Protein AF-A0A7C5PS49-F1 (afdb_monomer_lite)

pLDDT: mean 87.27, std 17.26, range [33.84, 98.62]

Foldseek 3Di:
DWDFWQQQFIWDFDQPDDPVDGDTDDTHFDDAQRHGGGAPNGLWAWDWDPQVPPPDIWIWIAAQQGWIWTFDFPDPDPPTHTYDIDTPGDGWDDDDPPPPDPPDPPDDPDDPPPPPDTFAGSWHWDWDPPVPPPHIKIKIKHKHQADDWPAADPVQDPVNLVVLVVQLVVLVVQLVVLPDDDPPQDPVNVVVSVVSNVVSVVSNVVSVVSNSRHPTGRDIDIDIDIGDDDDPPPD

Radius of gyration: 24.49 Å; chains: 1; bounding box: 59×52×64 Å

Structure (mmCIF, N/CA/C/O backbone):
data_AF-A0A7C5PS49-F1
#
_entry.id   AF-A0A7C5PS49-F1
#
loop_
_atom_site.group_PDB
_atom_site.id
_atom_site.type_symbol
_atom_site.label_atom_id
_atom_site.label_alt_id
_atom_site.label_comp_id
_atom_site.label_asym_id
_atom_site.label_entity_id
_atom_site.label_seq_id
_atom_site.pdbx_PDB_ins_code
_atom_site.Cartn_x
_atom_site.Cartn_y
_atom_site.Cartn_z
_atom_site.occupancy
_atom_site.B_iso_or_equiv
_atom_site.auth_seq_id
_atom_site.auth_comp_id
_atom_site.auth_asym_id
_atom_site.auth_atom_id
_atom_site.pdbx_PDB_model_num
ATOM 1 N N . MET A 1 1 ? -1.576 13.423 13.406 1.00 92.75 1 MET A N 1
ATOM 2 C CA . MET A 1 1 ? -1.584 12.737 12.095 1.00 92.75 1 MET A CA 1
ATOM 3 C C . MET A 1 1 ? -0.951 11.363 12.266 1.00 92.75 1 MET A C 1
ATOM 5 O O . MET A 1 1 ? -0.067 11.234 13.103 1.00 92.75 1 MET A O 1
ATOM 9 N N . VAL A 1 2 ? -1.403 10.349 11.531 1.00 95.69 2 VAL A N 1
ATOM 10 C CA . VAL A 1 2 ? -0.776 9.016 11.504 1.00 95.69 2 VAL A CA 1
ATOM 11 C C . VAL A 1 2 ? -0.204 8.803 10.107 1.00 95.69 2 VAL A C 1
ATOM 13 O O . VAL A 1 2 ? -0.884 9.090 9.127 1.00 95.69 2 VAL A O 1
ATOM 16 N N . VAL A 1 3 ? 1.047 8.356 10.010 1.00 96.94 3 VAL A N 1
ATOM 17 C CA . VAL A 1 3 ? 1.761 8.187 8.737 1.00 96.94 3 VAL A CA 1
ATOM 18 C C . VAL A 1 3 ? 2.364 6.793 8.633 1.00 96.94 3 VAL A C 1
ATOM 20 O O . VAL A 1 3 ? 2.920 6.274 9.600 1.00 96.94 3 VAL A O 1
ATOM 23 N N . GLY A 1 4 ? 2.250 6.191 7.453 1.00 97.44 4 GLY A N 1
ATOM 24 C CA . GLY A 1 4 ? 2.937 4.956 7.086 1.00 97.44 4 GLY A CA 1
ATOM 25 C C . GLY A 1 4 ? 4.140 5.244 6.190 1.00 97.44 4 GLY A C 1
ATOM 26 O O . GLY A 1 4 ? 4.187 6.284 5.532 1.00 97.44 4 GLY A O 1
ATOM 27 N N . ASP A 1 5 ? 5.107 4.329 6.139 1.00 96.62 5 ASP A N 1
ATOM 28 C CA . ASP A 1 5 ? 6.236 4.421 5.209 1.00 96.62 5 ASP A CA 1
ATOM 29 C C . ASP A 1 5 ? 6.431 3.161 4.347 1.00 96.62 5 ASP A C 1
ATOM 31 O O . ASP A 1 5 ? 5.851 2.095 4.575 1.00 96.62 5 ASP A O 1
ATOM 35 N N . ILE A 1 6 ? 7.306 3.279 3.343 1.00 96.06 6 ILE A N 1
ATOM 36 C CA . ILE A 1 6 ? 7.637 2.191 2.411 1.00 96.06 6 ILE A CA 1
ATOM 37 C C . ILE A 1 6 ? 8.323 0.993 3.085 1.00 96.06 6 ILE A C 1
ATOM 39 O O . ILE A 1 6 ? 8.389 -0.085 2.501 1.00 96.06 6 ILE A O 1
ATOM 43 N N . ARG A 1 7 ? 8.852 1.155 4.306 1.00 97.12 7 ARG A N 1
ATOM 44 C CA . ARG A 1 7 ? 9.483 0.081 5.093 1.00 97.12 7 ARG A CA 1
ATOM 45 C C . ARG A 1 7 ? 8.484 -0.627 6.013 1.00 97.12 7 ARG A C 1
ATOM 47 O O . ARG A 1 7 ? 8.852 -1.632 6.630 1.00 97.12 7 ARG A O 1
ATOM 54 N N . GLY A 1 8 ? 7.242 -0.141 6.047 1.00 97.50 8 GLY A N 1
ATOM 55 C CA . GLY A 1 8 ? 6.114 -0.721 6.765 1.00 97.50 8 GLY A CA 1
ATOM 56 C C . GLY A 1 8 ? 5.913 -0.125 8.151 1.00 97.50 8 GLY A C 1
ATOM 57 O O . GLY A 1 8 ? 5.052 -0.611 8.876 1.00 97.50 8 GLY A O 1
ATOM 58 N N . ASN A 1 9 ? 6.691 0.886 8.543 1.00 98.31 9 ASN A N 1
ATOM 59 C CA . ASN A 1 9 ? 6.544 1.494 9.862 1.00 98.31 9 ASN A CA 1
ATOM 60 C C . ASN A 1 9 ? 5.304 2.386 9.892 1.00 98.31 9 ASN A C 1
ATOM 62 O O . ASN A 1 9 ? 4.984 3.033 8.893 1.00 98.31 9 ASN A O 1
ATOM 66 N N . ILE A 1 10 ? 4.662 2.464 11.057 1.00 98.12 10 ILE A N 1
ATOM 67 C CA . ILE A 1 10 ? 3.574 3.409 11.315 1.00 98.12 10 ILE A CA 1
ATOM 68 C C . ILE A 1 10 ? 3.988 4.343 12.450 1.00 98.12 10 ILE A C 1
ATOM 70 O O . ILE A 1 10 ? 4.472 3.904 13.496 1.00 98.12 10 ILE A O 1
ATOM 74 N N . LYS A 1 11 ? 3.830 5.646 12.222 1.00 97.38 11 LYS A N 1
ATOM 75 C CA . LYS A 1 11 ? 4.249 6.696 13.148 1.00 97.38 11 LYS A CA 1
ATOM 76 C C . LYS A 1 11 ? 3.125 7.684 13.410 1.00 97.38 11 LYS A C 1
ATOM 78 O O . LYS A 1 11 ? 2.336 8.005 12.522 1.00 97.38 11 LYS A O 1
ATOM 83 N N . TRP A 1 12 ? 3.098 8.207 14.623 1.00 95.88 12 TRP A N 1
ATOM 84 C CA . TRP A 1 12 ? 2.311 9.362 15.000 1.00 95.88 12 TRP A CA 1
ATOM 85 C C . TRP A 1 12 ? 3.131 10.623 14.766 1.00 95.88 12 TRP A C 1
ATOM 87 O O . TRP A 1 12 ? 4.295 10.710 15.139 1.00 95.88 12 TRP A O 1
ATOM 97 N N . VAL A 1 13 ? 2.512 11.614 14.141 1.00 96.69 13 VAL A N 1
ATOM 98 C CA . VAL A 1 13 ? 3.051 12.965 14.028 1.00 96.69 13 VAL A CA 1
ATOM 99 C C . VAL A 1 13 ? 2.143 13.877 14.857 1.00 96.69 13 VAL A C 1
ATOM 101 O O . VAL A 1 13 ? 0.996 14.120 14.439 1.00 96.69 13 VAL A O 1
ATOM 104 N N . PRO A 1 14 ? 2.593 14.347 16.038 1.00 94.31 14 PRO A N 1
ATOM 105 C CA . PRO A 1 14 ? 1.792 15.211 16.894 1.00 94.31 14 PRO A CA 1
ATOM 106 C C . PRO A 1 14 ? 1.512 16.537 16.195 1.00 94.31 14 PRO A C 1
ATOM 108 O O . PRO A 1 14 ? 2.422 17.150 15.643 1.00 94.31 14 PRO A O 1
ATOM 111 N N . ASN A 1 15 ? 0.266 17.009 16.254 1.00 95.56 15 ASN A N 1
ATOM 112 C CA . ASN A 1 15 ? -0.017 18.417 15.999 1.00 95.56 15 ASN A CA 1
ATOM 113 C C . ASN A 1 15 ? 0.172 19.172 17.322 1.00 95.56 15 ASN A C 1
ATOM 115 O O . ASN A 1 15 ? -0.598 18.963 18.254 1.00 95.56 15 ASN A O 1
ATOM 119 N N . ARG A 1 16 ? 1.220 19.990 17.411 1.00 95.38 16 ARG A N 1
ATOM 120 C CA . ARG A 1 16 ? 1.537 20.872 18.546 1.00 95.38 16 ARG A CA 1
ATOM 121 C C . ARG A 1 16 ? 0.911 22.268 18.391 1.00 95.38 16 ARG A C 1
ATOM 123 O O . ARG A 1 16 ? 1.088 23.106 19.264 1.00 95.38 16 ARG A O 1
ATOM 130 N N . GLY A 1 17 ? 0.236 22.523 17.269 1.00 95.50 17 GLY A N 1
ATOM 131 C CA . GLY A 1 17 ? -0.536 23.736 17.006 1.00 95.50 17 GLY A CA 1
ATOM 132 C C . GLY A 1 17 ?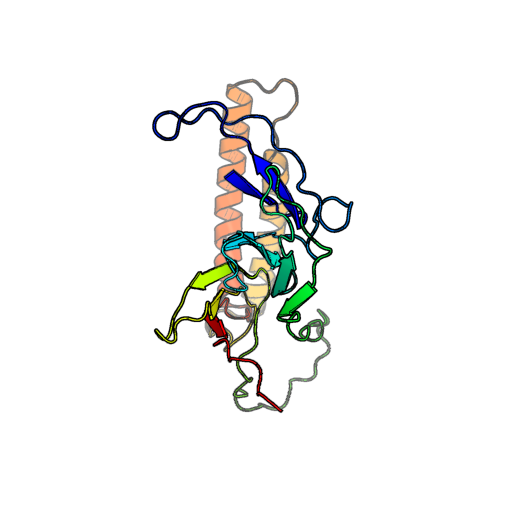 -2.031 23.518 17.241 1.00 95.50 17 GLY A C 1
ATOM 133 O O . GLY A 1 17 ? -2.436 22.645 18.008 1.00 95.50 17 GLY A O 1
ATOM 134 N N . SER A 1 18 ? -2.865 24.290 16.547 1.00 95.81 18 SER A N 1
ATOM 135 C CA . SER A 1 18 ? -4.325 24.162 16.609 1.00 95.81 18 SER A CA 1
ATOM 136 C C . SER A 1 18 ? -4.870 23.361 15.419 1.00 95.81 18 SER A C 1
ATOM 138 O O . SER A 1 18 ? -4.131 22.955 14.520 1.00 95.81 18 SER A O 1
ATOM 140 N N . LYS A 1 19 ? -6.187 23.112 15.394 1.00 94.25 19 LYS A N 1
ATOM 141 C CA . LYS A 1 19 ? -6.849 22.519 14.218 1.00 94.25 19 LYS A CA 1
ATOM 142 C C . LYS A 1 19 ? -6.790 23.439 12.989 1.00 94.25 19 LYS A C 1
ATOM 144 O O . LYS A 1 19 ? -6.701 22.927 11.882 1.00 94.25 19 LYS A O 1
ATOM 149 N N . LYS A 1 20 ? -6.853 24.763 13.188 1.00 97.12 20 LYS A N 1
ATOM 150 C CA . LYS A 1 20 ? -6.814 25.768 12.109 1.00 97.12 20 LYS A CA 1
ATOM 151 C C . LYS A 1 20 ? -5.382 26.115 11.691 1.00 97.12 20 LYS A C 1
ATOM 153 O O . LYS A 1 20 ? -5.141 26.414 10.532 1.00 97.12 20 LYS A O 1
ATOM 158 N N . GLU A 1 21 ? -4.440 26.012 12.624 1.00 97.00 21 GLU A N 1
ATOM 159 C CA . GLU A 1 21 ? -3.022 26.316 12.423 1.00 97.00 21 GLU A CA 1
ATOM 160 C C . GLU A 1 21 ? -2.163 25.141 12.907 1.00 97.00 21 GLU A C 1
ATOM 162 O O . GLU A 1 21 ? -1.638 25.154 14.031 1.00 97.00 21 GLU A O 1
ATOM 167 N N . PRO A 1 22 ? -2.055 24.070 12.106 1.00 96.69 22 PRO A N 1
ATOM 168 C CA . PRO A 1 22 ? -1.315 22.890 12.511 1.00 96.69 22 PRO A CA 1
ATOM 169 C C . PRO A 1 22 ? 0.193 23.166 12.577 1.00 96.69 22 PRO A C 1
ATOM 171 O O . PRO A 1 22 ? 0.785 23.717 11.653 1.00 96.69 22 PRO A O 1
ATOM 174 N N . ARG A 1 23 ? 0.839 22.708 13.654 1.00 97.50 23 ARG A N 1
ATOM 175 C CA . ARG A 1 23 ? 2.302 22.714 13.823 1.00 97.50 23 ARG A CA 1
ATOM 176 C C . ARG A 1 23 ? 2.769 21.293 14.097 1.00 97.50 23 ARG A C 1
ATOM 178 O O . ARG A 1 23 ? 2.683 20.808 15.223 1.00 97.50 23 ARG A O 1
ATOM 185 N N . PHE A 1 24 ? 3.197 20.585 13.060 1.00 96.94 24 PHE A N 1
ATOM 186 C CA . PHE A 1 24 ? 3.558 19.174 13.185 1.00 96.94 24 PHE A CA 1
ATOM 187 C C . PHE A 1 24 ? 4.926 18.992 13.851 1.00 96.94 24 PHE A C 1
ATOM 189 O O . PHE A 1 24 ? 5.914 19.592 13.438 1.00 96.94 24 PHE A O 1
ATOM 196 N N . GLY A 1 25 ? 4.972 18.160 14.893 1.00 96.00 25 GLY A N 1
ATOM 197 C CA . GLY A 1 25 ? 6.206 17.788 15.582 1.00 96.00 25 GLY A CA 1
ATOM 198 C C . GLY A 1 25 ? 6.956 16.640 14.899 1.00 96.00 25 GLY A C 1
ATOM 199 O O . GLY A 1 25 ? 6.652 16.243 13.774 1.00 96.00 25 GLY A O 1
ATOM 200 N N . LYS A 1 26 ? 7.945 16.078 15.602 1.00 96.62 26 LYS A N 1
ATOM 201 C CA . LYS A 1 26 ? 8.734 14.944 15.101 1.00 96.62 26 LYS A CA 1
ATOM 202 C C . LYS A 1 26 ? 7.879 13.664 15.037 1.00 96.62 26 LYS A C 1
ATOM 204 O O . LYS A 1 26 ? 7.097 13.429 15.954 1.00 96.62 26 LYS A O 1
ATOM 209 N N . PRO A 1 27 ? 8.018 12.827 13.991 1.00 96.44 27 PRO A N 1
ATOM 210 C CA . PRO A 1 27 ? 7.341 11.535 13.930 1.00 96.44 27 PRO A CA 1
ATOM 211 C C . PRO A 1 27 ? 7.849 10.555 14.995 1.00 96.44 27 PRO A C 1
ATOM 213 O O . PRO A 1 27 ? 9.046 10.273 15.058 1.00 96.44 27 PRO A O 1
ATOM 216 N N . GLU A 1 28 ? 6.930 9.965 15.748 1.00 96.06 28 GLU A N 1
ATOM 217 C CA . GLU A 1 28 ? 7.185 9.007 16.826 1.00 96.06 28 GLU A CA 1
ATOM 218 C C . GLU A 1 28 ? 6.564 7.642 16.476 1.00 96.06 28 GLU A C 1
ATOM 220 O O . GLU A 1 28 ? 5.468 7.599 15.912 1.00 96.06 28 GLU A O 1
ATOM 225 N N . PRO A 1 29 ? 7.226 6.503 16.745 1.00 96.50 29 PRO A N 1
ATOM 226 C CA . PRO A 1 29 ? 6.630 5.190 16.505 1.00 96.50 29 PRO A CA 1
ATOM 227 C C . PRO A 1 29 ? 5.371 4.971 17.350 1.00 96.50 29 PRO A C 1
ATOM 229 O O . PRO A 1 29 ? 5.353 5.312 18.528 1.00 96.50 29 PRO A O 1
ATOM 232 N N . ILE A 1 30 ? 4.344 4.347 16.771 1.00 95.69 30 ILE A N 1
ATOM 233 C CA . ILE A 1 30 ? 3.167 3.913 17.535 1.00 95.69 30 ILE A CA 1
ATOM 234 C C . ILE A 1 30 ? 3.404 2.471 18.006 1.00 95.69 30 ILE A C 1
ATOM 236 O O . ILE A 1 30 ? 3.643 1.606 17.154 1.00 95.69 30 ILE A O 1
ATOM 240 N N . PRO A 1 31 ? 3.371 2.183 19.320 1.00 96.44 31 PRO A N 1
ATOM 241 C CA . PRO A 1 31 ? 3.461 0.823 19.825 1.00 96.44 31 PRO A CA 1
ATOM 242 C C . PRO A 1 31 ? 2.111 0.096 19.749 1.00 96.44 31 PRO A C 1
ATOM 244 O O . PRO A 1 31 ? 1.057 0.692 19.947 1.00 96.44 31 PRO A O 1
ATOM 247 N N . ALA A 1 32 ? 2.166 -1.210 19.514 1.00 97.44 32 ALA A N 1
ATOM 248 C CA . ALA A 1 32 ? 1.055 -2.147 19.606 1.00 97.44 32 ALA A CA 1
ATOM 249 C C . ALA A 1 32 ? 1.545 -3.438 20.269 1.00 97.44 32 ALA A C 1
ATOM 251 O O . ALA A 1 32 ? 2.564 -3.997 19.853 1.00 97.44 32 ALA A O 1
ATOM 252 N N . GLY A 1 33 ? 0.875 -3.893 21.331 1.00 96.19 33 GLY A N 1
ATOM 253 C CA . GLY A 1 33 ? 1.358 -5.023 22.137 1.00 96.19 33 GLY A CA 1
ATOM 254 C C . GLY A 1 33 ? 2.790 -4.812 22.656 1.00 96.19 33 GLY A C 1
ATOM 255 O O . GLY A 1 33 ? 3.607 -5.731 22.629 1.00 96.19 33 GLY A O 1
ATOM 256 N N . GLY A 1 34 ? 3.124 -3.570 23.027 1.00 95.19 34 GLY A N 1
ATOM 257 C CA . GLY A 1 34 ? 4.435 -3.185 23.559 1.00 95.19 34 GLY A CA 1
ATOM 258 C C . GLY A 1 34 ? 5.558 -3.002 22.528 1.00 95.19 34 GLY A C 1
ATOM 259 O O . GLY A 1 34 ? 6.691 -2.742 22.926 1.00 95.19 34 GLY A O 1
ATOM 260 N N . LYS A 1 35 ? 5.299 -3.119 21.215 1.00 96.94 35 LYS A N 1
ATOM 261 C CA . LYS A 1 35 ? 6.336 -2.987 20.169 1.00 96.94 35 LYS A CA 1
ATOM 262 C C . LYS A 1 35 ? 5.934 -1.995 19.077 1.00 96.94 35 LYS A C 1
ATOM 264 O O . LYS A 1 35 ? 4.760 -1.965 18.720 1.00 96.94 35 LYS A O 1
ATOM 269 N N . PRO A 1 36 ? 6.874 -1.224 18.493 1.00 97.69 36 PRO A N 1
ATOM 270 C CA . PRO A 1 36 ? 6.585 -0.376 17.339 1.00 97.69 36 PRO A CA 1
ATOM 271 C C . PRO A 1 36 ? 5.915 -1.150 16.200 1.00 97.69 36 PRO A C 1
ATOM 273 O O . PRO A 1 36 ? 6.388 -2.220 15.807 1.00 97.69 36 PRO A O 1
ATOM 276 N N . ILE A 1 37 ? 4.836 -0.598 15.644 1.00 98.19 37 ILE A N 1
ATOM 277 C CA . ILE A 1 37 ? 4.109 -1.245 14.552 1.00 98.19 37 ILE A CA 1
ATOM 278 C C . ILE A 1 37 ? 4.951 -1.248 13.275 1.00 98.19 37 ILE A C 1
ATOM 280 O O . ILE A 1 37 ? 5.380 -0.200 12.778 1.00 98.19 37 ILE A O 1
ATOM 284 N N . ARG A 1 38 ? 5.100 -2.443 12.694 1.00 98.06 38 ARG A N 1
ATOM 285 C CA . ARG A 1 38 ? 5.656 -2.639 11.358 1.00 98.06 38 ARG A CA 1
ATOM 286 C C . ARG A 1 38 ? 4.869 -3.696 10.590 1.00 98.06 38 ARG A C 1
ATOM 288 O O . ARG A 1 38 ? 4.894 -4.868 10.958 1.00 98.06 38 ARG A O 1
ATOM 295 N N . VAL A 1 39 ? 4.200 -3.293 9.512 1.00 97.94 39 VAL A N 1
ATOM 296 C CA . VAL A 1 39 ? 3.438 -4.224 8.666 1.00 97.94 39 VAL A CA 1
ATOM 297 C C . VAL A 1 39 ? 4.349 -5.016 7.714 1.00 97.94 39 VAL A C 1
ATOM 299 O O . VAL A 1 39 ? 5.436 -4.543 7.349 1.00 97.94 39 VAL A O 1
ATOM 302 N N . PRO A 1 40 ? 3.935 -6.218 7.274 1.00 95.94 40 PRO A N 1
ATOM 303 C CA . PRO A 1 40 ? 4.734 -7.048 6.379 1.00 95.94 40 PRO A CA 1
ATOM 304 C C . PRO A 1 40 ? 5.007 -6.391 5.021 1.00 95.94 40 PRO A C 1
ATOM 306 O O . PRO A 1 40 ? 4.155 -5.723 4.442 1.00 95.94 40 PRO A O 1
ATOM 309 N N . ARG A 1 41 ? 6.202 -6.641 4.466 1.00 94.50 41 ARG A N 1
ATOM 310 C CA . ARG A 1 41 ? 6.603 -6.243 3.095 1.00 94.50 41 ARG A CA 1
ATOM 311 C C . ARG A 1 41 ? 6.497 -4.743 2.774 1.00 94.50 41 ARG A C 1
ATOM 313 O O . ARG A 1 41 ? 6.622 -4.384 1.608 1.00 94.50 41 ARG A O 1
ATOM 320 N N . GLY A 1 42 ? 6.387 -3.883 3.781 1.00 95.62 42 GLY A N 1
ATOM 321 C CA . GLY A 1 42 ? 6.458 -2.440 3.594 1.00 95.62 42 GLY A CA 1
ATOM 322 C C . GLY A 1 42 ? 5.129 -1.798 3.216 1.00 95.62 42 GLY A C 1
ATOM 323 O O . GLY A 1 42 ? 4.071 -2.351 3.496 1.00 95.62 42 GLY A O 1
ATOM 324 N N . ASP A 1 43 ? 5.207 -0.628 2.583 1.00 96.12 43 ASP A N 1
ATOM 325 C CA . ASP A 1 43 ? 4.069 0.117 2.022 1.00 96.12 43 ASP A CA 1
ATOM 326 C C . ASP A 1 43 ? 2.880 0.291 2.992 1.00 96.12 43 ASP A C 1
ATOM 328 O O . ASP A 1 43 ? 1.720 0.129 2.592 1.00 96.12 43 ASP A O 1
ATOM 332 N N . ALA A 1 44 ? 3.181 0.628 4.254 1.00 97.94 44 ALA A N 1
ATOM 333 C CA . ALA A 1 44 ? 2.183 0.820 5.305 1.00 97.94 44 ALA A CA 1
ATOM 334 C C . ALA A 1 44 ? 1.140 1.865 4.893 1.00 97.94 44 ALA A C 1
ATOM 336 O O . ALA A 1 44 ? 1.481 2.977 4.483 1.00 97.94 44 ALA A O 1
ATOM 337 N N . ALA A 1 45 ? -0.131 1.509 5.045 1.00 97.69 45 ALA A N 1
ATOM 338 C CA . ALA A 1 45 ? -1.268 2.351 4.704 1.00 97.69 45 ALA A CA 1
ATOM 339 C C . ALA A 1 45 ? -2.236 2.445 5.890 1.00 97.69 45 ALA A C 1
ATOM 341 O O . ALA A 1 45 ? -3.268 1.769 5.870 1.00 97.69 45 ALA A O 1
ATOM 342 N N . PRO A 1 46 ? -1.883 3.224 6.930 1.00 98.00 46 PRO A N 1
ATOM 343 C CA . PRO A 1 46 ? -2.690 3.332 8.134 1.00 98.00 46 PRO A CA 1
ATOM 344 C C . PRO A 1 46 ? -4.024 4.033 7.870 1.00 98.00 46 PRO A C 1
ATOM 346 O O . PRO A 1 46 ? -4.087 5.001 7.112 1.00 98.00 46 PRO A O 1
ATOM 349 N N . HIS A 1 47 ? -5.062 3.586 8.566 1.00 98.00 47 HIS A N 1
ATOM 350 C CA . HIS A 1 47 ? -6.372 4.217 8.626 1.00 98.00 47 HIS A CA 1
ATOM 351 C C . HIS A 1 47 ? -6.909 4.099 10.055 1.00 98.00 47 HIS A C 1
ATOM 353 O O . HIS A 1 47 ? -6.767 3.050 10.678 1.00 98.00 47 HIS A O 1
ATOM 359 N N . VAL A 1 48 ? -7.467 5.184 10.588 1.00 96.81 48 VAL A N 1
ATOM 360 C CA . VAL A 1 48 ? -7.999 5.235 11.956 1.00 96.81 48 VAL A CA 1
ATOM 361 C C . VAL A 1 48 ? -9.517 5.244 11.866 1.00 96.81 48 VAL A C 1
ATOM 363 O O . VAL A 1 48 ? -10.066 6.120 11.202 1.00 96.81 48 VAL A O 1
ATOM 366 N N . ALA A 1 49 ? -10.166 4.286 12.517 1.00 96.31 49 ALA A N 1
ATOM 367 C CA . ALA A 1 49 ? -11.617 4.132 12.536 1.00 96.31 49 ALA A CA 1
ATOM 368 C C . ALA A 1 49 ? -12.032 3.385 13.806 1.00 96.31 49 ALA A C 1
ATOM 370 O O . ALA A 1 49 ? -11.251 2.591 14.315 1.00 96.31 49 ALA A O 1
ATOM 371 N N . ASP A 1 50 ? -13.241 3.624 14.301 1.00 95.88 50 ASP A N 1
ATOM 372 C CA . ASP A 1 50 ? -13.858 2.780 15.329 1.00 95.88 50 ASP A CA 1
ATOM 373 C C . ASP A 1 50 ? -14.330 1.482 14.654 1.00 95.88 50 ASP A C 1
ATOM 375 O O . ASP A 1 50 ? -15.371 1.457 13.994 1.00 95.88 50 ASP A O 1
ATOM 379 N N . TRP A 1 51 ? -13.481 0.448 14.665 1.00 96.06 51 TRP A N 1
ATOM 380 C CA . TRP A 1 51 ? -13.731 -0.763 13.886 1.00 96.06 51 TRP A CA 1
ATOM 381 C C . TRP A 1 51 ? -14.708 -1.685 14.593 1.00 96.06 51 TRP A C 1
ATOM 383 O O . TRP A 1 51 ? -15.464 -2.385 13.925 1.00 96.06 51 TRP A O 1
ATOM 393 N N . ASP A 1 52 ? -14.713 -1.731 15.919 1.00 93.38 52 ASP A N 1
ATOM 394 C CA . ASP A 1 52 ? -15.608 -2.600 16.678 1.00 93.38 52 ASP A CA 1
ATOM 395 C C . ASP A 1 52 ? -16.889 -1.914 17.176 1.00 93.38 52 ASP A C 1
ATOM 397 O O . ASP A 1 52 ? -17.821 -2.634 17.540 1.00 93.38 52 ASP A O 1
ATOM 401 N N . GLY A 1 53 ? -16.990 -0.588 17.055 1.00 92.00 53 GLY A N 1
ATOM 402 C CA . GLY A 1 53 ? -18.170 0.195 17.417 1.00 92.00 53 GLY A CA 1
ATOM 403 C C . GLY A 1 53 ? -18.229 0.537 18.905 1.00 92.00 53 GLY A C 1
ATOM 404 O O . GLY A 1 53 ? -19.312 0.813 19.421 1.00 92.00 53 GLY A O 1
ATOM 405 N N . ASP A 1 54 ? -17.103 0.466 19.617 1.00 93.50 54 ASP A N 1
ATOM 406 C CA . ASP A 1 54 ? -17.035 0.720 21.056 1.00 93.50 54 ASP A CA 1
ATOM 407 C C . ASP A 1 54 ? -16.759 2.195 21.421 1.00 93.50 54 ASP A C 1
ATOM 409 O O . ASP A 1 54 ? -16.620 2.543 22.602 1.00 93.50 54 ASP A O 1
ATOM 413 N N . GLY A 1 55 ? -16.698 3.074 20.417 1.00 93.25 55 GLY A N 1
ATOM 414 C CA . GLY A 1 55 ? -16.413 4.498 20.558 1.00 93.25 55 GLY A CA 1
ATOM 415 C C . GLY A 1 55 ? -14.924 4.826 20.683 1.00 93.25 55 GLY A C 1
ATOM 416 O O . GLY A 1 55 ? -14.569 6.005 20.805 1.00 93.25 55 GLY A O 1
ATOM 417 N N . ARG A 1 56 ? -14.027 3.831 20.662 1.00 95.00 56 ARG A N 1
ATOM 418 C CA . ARG A 1 56 ? -12.575 4.028 20.705 1.00 95.00 56 ARG A CA 1
ATOM 419 C C . ARG A 1 56 ? -11.993 3.856 19.300 1.00 95.00 56 ARG A C 1
ATOM 421 O O . ARG A 1 56 ? -12.121 2.805 18.693 1.00 95.00 56 ARG A O 1
ATOM 428 N N . PRO A 1 57 ? -11.275 4.862 18.768 1.00 94.81 57 PRO A N 1
ATOM 429 C CA . PRO A 1 57 ? -10.643 4.712 17.465 1.00 94.81 57 PRO A CA 1
ATOM 430 C C . PRO A 1 57 ? -9.555 3.632 17.488 1.00 94.81 57 PRO A C 1
ATOM 432 O O . PRO A 1 57 ? -8.574 3.751 18.230 1.00 94.81 57 PRO A O 1
ATOM 435 N N . ASP A 1 58 ? -9.702 2.636 16.623 1.00 97.38 58 ASP A N 1
ATOM 436 C CA . ASP A 1 58 ? -8.708 1.617 16.316 1.00 97.38 58 ASP A CA 1
ATOM 437 C C . ASP A 1 58 ? -7.756 2.083 15.213 1.00 97.38 58 ASP A C 1
ATOM 439 O O . ASP A 1 58 ? -7.991 3.064 14.497 1.00 97.38 58 ASP A O 1
ATOM 443 N N . LEU A 1 59 ? -6.666 1.337 15.033 1.00 97.94 59 LEU A N 1
ATOM 444 C CA . LEU A 1 59 ? -5.765 1.511 13.904 1.00 97.94 59 LEU A CA 1
ATOM 445 C C . LEU A 1 59 ? -5.836 0.286 12.994 1.00 97.94 59 LEU A C 1
ATOM 447 O O . LEU A 1 59 ? -5.548 -0.833 13.404 1.00 97.94 59 LEU A O 1
ATOM 451 N N . LEU A 1 60 ? -6.140 0.506 11.723 1.00 98.56 60 LEU A N 1
ATOM 452 C CA . LEU A 1 60 ? -6.023 -0.490 10.668 1.00 98.56 60 LEU A CA 1
ATOM 453 C C . LEU A 1 60 ? -4.857 -0.124 9.757 1.00 98.56 60 LEU A C 1
ATOM 455 O O . LEU A 1 60 ? -4.481 1.043 9.646 1.00 98.56 60 LEU A O 1
ATOM 459 N N . SER A 1 61 ? -4.274 -1.104 9.072 1.00 98.62 61 SER A N 1
ATOM 460 C CA . SER A 1 61 ? -3.262 -0.821 8.057 1.00 98.62 61 SER A CA 1
ATOM 461 C C . SER A 1 61 ? -3.245 -1.854 6.943 1.00 98.62 61 SER A C 1
ATOM 463 O O . SER A 1 61 ? -3.165 -3.060 7.188 1.00 98.62 61 SER A O 1
ATOM 465 N N . GLY A 1 62 ? -3.274 -1.366 5.704 1.00 98.19 62 GLY A N 1
ATOM 466 C CA . GLY A 1 62 ? -2.893 -2.161 4.543 1.00 98.19 62 GLY A CA 1
ATOM 467 C C . GLY A 1 62 ? -1.374 -2.352 4.473 1.00 98.19 62 GLY A C 1
ATOM 468 O O . GLY A 1 62 ? -0.602 -1.499 4.920 1.00 98.19 62 GLY A O 1
ATOM 469 N N . ALA A 1 63 ? -0.947 -3.473 3.896 1.00 97.56 63 ALA A N 1
ATOM 470 C CA . ALA A 1 63 ? 0.456 -3.863 3.825 1.00 97.56 63 ALA A CA 1
ATOM 471 C C . ALA A 1 63 ? 0.948 -4.101 2.389 1.00 97.56 63 ALA A C 1
ATOM 473 O O . ALA A 1 63 ? 0.186 -4.372 1.452 1.00 97.56 63 ALA A O 1
ATOM 474 N N . GLY A 1 64 ? 2.269 -4.051 2.220 1.00 94.94 64 GLY A N 1
ATOM 475 C CA . GLY A 1 64 ? 2.956 -4.258 0.949 1.00 94.94 64 GLY A CA 1
ATOM 476 C C . GLY A 1 64 ? 2.777 -5.656 0.369 1.00 94.94 64 GLY A C 1
ATOM 477 O O . GLY A 1 64 ? 2.880 -5.818 -0.841 1.00 94.94 64 GLY A O 1
ATOM 478 N N . ASP A 1 65 ? 2.455 -6.664 1.181 1.00 93.19 65 ASP A N 1
ATOM 479 C CA . ASP A 1 65 ? 2.142 -8.018 0.708 1.00 93.19 65 ASP A CA 1
ATOM 480 C C . ASP A 1 65 ? 0.684 -8.212 0.281 1.00 93.19 65 ASP A C 1
ATOM 482 O O . ASP A 1 65 ? 0.363 -9.271 -0.250 1.00 93.19 65 ASP A O 1
ATOM 486 N N . GLY A 1 66 ? -0.173 -7.205 0.468 1.00 93.94 66 GLY A N 1
ATOM 487 C CA . GLY A 1 66 ? -1.601 -7.266 0.165 1.00 93.94 66 GLY A CA 1
ATOM 488 C C . GLY A 1 66 ? -2.499 -7.587 1.366 1.00 93.94 66 GLY A C 1
ATOM 489 O O . GLY A 1 66 ? -3.722 -7.596 1.216 1.00 93.94 66 GLY A O 1
ATOM 490 N N . SER A 1 67 ? -1.925 -7.851 2.544 1.00 96.88 67 SER A N 1
ATOM 491 C CA . SER A 1 67 ? -2.690 -8.082 3.772 1.00 96.88 67 SER A CA 1
ATOM 492 C C . SER A 1 67 ? -3.266 -6.794 4.372 1.00 96.88 67 SER A C 1
ATOM 494 O O . SER A 1 67 ? -2.840 -5.685 4.034 1.00 96.88 67 SER A O 1
ATOM 496 N N . VAL A 1 68 ? -4.245 -6.957 5.264 1.00 98.31 68 VAL A N 1
ATOM 497 C CA . VAL A 1 68 ? -4.802 -5.893 6.112 1.00 98.31 68 VAL A CA 1
ATOM 498 C C . VAL A 1 68 ? -4.728 -6.337 7.566 1.00 98.31 68 VAL A C 1
ATOM 500 O O . VAL A 1 68 ? -5.119 -7.459 7.893 1.00 98.31 68 VAL A O 1
ATOM 503 N N . TRP A 1 69 ? -4.229 -5.453 8.423 1.00 98.56 69 TRP A N 1
ATOM 504 C CA . TRP A 1 69 ? -4.029 -5.678 9.852 1.00 98.56 69 TRP A CA 1
ATOM 505 C C . TRP A 1 69 ? -4.892 -4.726 10.673 1.00 98.56 69 TRP A C 1
ATOM 507 O O . TRP A 1 69 ? -5.044 -3.566 10.293 1.00 98.56 69 TRP A O 1
ATOM 517 N N . LEU A 1 70 ? -5.410 -5.216 11.797 1.00 98.38 70 LEU A N 1
ATOM 518 C CA . LEU A 1 70 ? -6.153 -4.461 12.804 1.00 98.38 70 LEU A CA 1
ATOM 519 C C . LEU A 1 70 ? -5.345 -4.420 14.104 1.00 98.38 70 LEU A C 1
ATOM 521 O O . LEU A 1 70 ? -4.866 -5.454 14.564 1.00 98.38 70 LEU A O 1
ATOM 525 N N . PHE A 1 71 ? -5.234 -3.244 14.706 1.00 98.25 71 PHE A N 1
ATOM 526 C CA . PHE A 1 71 ? -4.643 -2.996 16.016 1.00 98.25 71 PHE A CA 1
ATOM 527 C C . PHE A 1 71 ? -5.722 -2.332 16.876 1.00 98.25 71 PHE A C 1
ATOM 529 O O . PHE A 1 71 ? -5.983 -1.137 16.713 1.00 98.25 71 PHE A O 1
ATOM 536 N N . ARG A 1 72 ? -6.383 -3.119 17.733 1.00 97.81 72 ARG A N 1
ATOM 537 C CA . ARG A 1 72 ? -7.512 -2.638 18.541 1.00 97.81 72 ARG A CA 1
ATOM 538 C C . ARG A 1 72 ? -7.049 -1.724 19.661 1.00 97.81 72 ARG A C 1
ATOM 540 O O . ARG A 1 72 ? -6.035 -2.014 20.297 1.00 97.81 72 ARG A O 1
ATOM 547 N N . ASN A 1 73 ? -7.789 -0.652 19.911 1.00 97.38 73 ASN A N 1
ATOM 548 C CA . ASN A 1 73 ? -7.575 0.227 21.046 1.00 97.38 73 ASN A CA 1
ATOM 549 C C . ASN A 1 73 ? -8.409 -0.228 22.248 1.00 97.38 73 ASN A C 1
ATOM 551 O O . ASN A 1 73 ? -9.631 -0.113 22.268 1.00 97.38 73 ASN A O 1
ATOM 555 N N . THR A 1 74 ? -7.739 -0.673 23.305 1.00 95.31 74 THR A N 1
ATOM 556 C CA . THR A 1 74 ? -8.396 -1.166 24.525 1.00 95.31 74 THR A CA 1
ATOM 557 C C . THR A 1 74 ? -8.489 -0.130 25.637 1.00 95.31 74 THR A C 1
ATOM 559 O O . THR A 1 74 ? -8.979 -0.427 26.723 1.00 95.31 74 THR A O 1
ATOM 562 N N . SER A 1 75 ? -8.039 1.102 25.389 1.00 91.62 75 SER A N 1
ATOM 563 C CA . SER A 1 75 ? -8.062 2.178 26.376 1.00 91.62 75 SER A CA 1
ATOM 564 C C . SER A 1 75 ? -8.862 3.377 25.880 1.00 91.62 75 SER A C 1
ATOM 566 O O . SER A 1 75 ? -8.695 3.851 24.756 1.00 91.62 75 SER A O 1
ATOM 568 N N . SER A 1 76 ? -9.696 3.927 26.759 1.00 87.50 76 SER A N 1
ATOM 569 C CA . SER A 1 76 ? -10.355 5.223 26.558 1.00 87.50 76 SER A CA 1
ATOM 570 C C . SER A 1 76 ? -9.436 6.416 26.865 1.00 87.50 76 SER A C 1
ATOM 572 O O . SER A 1 76 ? -9.805 7.567 26.624 1.00 87.50 76 SER A O 1
ATOM 574 N N . ARG A 1 77 ? -8.230 6.170 27.400 1.00 86.81 77 ARG A N 1
ATOM 575 C CA . ARG A 1 77 ? -7.261 7.211 27.774 1.00 86.81 77 ARG A CA 1
ATOM 576 C C . ARG A 1 77 ? -6.398 7.635 26.583 1.00 86.81 77 ARG A C 1
ATOM 578 O O . ARG A 1 77 ? -6.269 6.925 25.589 1.00 86.81 77 ARG A O 1
ATOM 585 N N . LYS A 1 78 ? -5.776 8.811 26.709 1.00 82.62 78 LYS A N 1
ATOM 586 C CA . LYS A 1 78 ? -4.758 9.313 25.776 1.00 82.62 78 LYS A CA 1
ATOM 587 C C . LYS A 1 78 ? -3.368 9.202 26.423 1.00 82.62 78 LYS A C 1
ATOM 589 O O . LYS A 1 78 ? -3.229 9.652 27.559 1.00 82.62 78 LYS A O 1
ATOM 594 N N . PRO A 1 79 ? -2.348 8.680 25.717 1.00 83.00 79 PRO A N 1
ATOM 595 C CA . PRO A 1 79 ? -2.420 8.086 24.377 1.00 83.00 79 PRO A CA 1
ATOM 596 C C . PRO A 1 79 ? -3.188 6.743 24.363 1.00 83.00 79 PRO A C 1
ATOM 598 O O . PRO A 1 79 ? -3.295 6.107 25.412 1.00 83.00 79 PRO A O 1
ATOM 601 N N . PRO A 1 80 ? -3.730 6.322 23.201 1.00 89.50 80 PRO A N 1
ATOM 602 C CA . PRO A 1 80 ? -4.439 5.048 23.067 1.00 89.50 80 PRO A CA 1
ATOM 603 C C . PRO A 1 80 ? -3.514 3.861 23.362 1.00 89.50 80 PRO A C 1
ATOM 605 O O . PRO A 1 80 ? -2.311 3.923 23.093 1.00 89.50 80 PRO A O 1
ATOM 608 N N . LEU A 1 81 ? -4.087 2.769 23.871 1.00 95.31 81 LEU A N 1
ATOM 609 C CA . LEU A 1 81 ? -3.369 1.520 24.118 1.00 95.31 81 LEU A CA 1
ATOM 610 C C . LEU A 1 81 ? -3.757 0.516 23.039 1.00 95.31 81 LEU A C 1
ATOM 612 O O . LEU A 1 81 ? -4.859 -0.022 23.063 1.00 95.31 81 LEU A O 1
ATOM 616 N N . LEU A 1 82 ? -2.848 0.273 22.094 1.00 97.56 82 LEU A N 1
ATOM 617 C CA . LEU A 1 82 ? -3.100 -0.664 21.005 1.00 97.56 82 LEU A CA 1
ATOM 618 C C . LEU A 1 82 ? -2.636 -2.080 21.356 1.00 97.56 82 LEU A C 1
ATOM 620 O O . LEU A 1 82 ? -1.494 -2.300 21.775 1.00 97.56 82 LEU A O 1
ATOM 624 N N . GLU A 1 83 ? -3.501 -3.057 21.116 1.00 97.69 83 GLU A N 1
ATOM 625 C CA . GLU A 1 83 ? -3.170 -4.476 21.193 1.00 97.69 83 GLU A CA 1
ATOM 626 C C . GLU A 1 83 ? -2.269 -4.924 20.041 1.00 97.69 83 GLU A C 1
ATOM 628 O O . GLU A 1 83 ? -2.122 -4.250 19.019 1.00 97.69 83 GLU A O 1
ATOM 633 N N . LYS A 1 84 ? -1.667 -6.110 20.193 1.00 97.81 84 LYS A N 1
ATOM 634 C CA . LYS A 1 84 ? -0.910 -6.754 19.116 1.00 97.81 84 LYS A CA 1
ATOM 635 C C . LYS A 1 84 ? -1.797 -6.909 17.876 1.00 97.81 84 LYS A C 1
ATOM 637 O O . LYS A 1 84 ? -2.936 -7.350 17.968 1.00 97.81 84 LYS A O 1
ATOM 6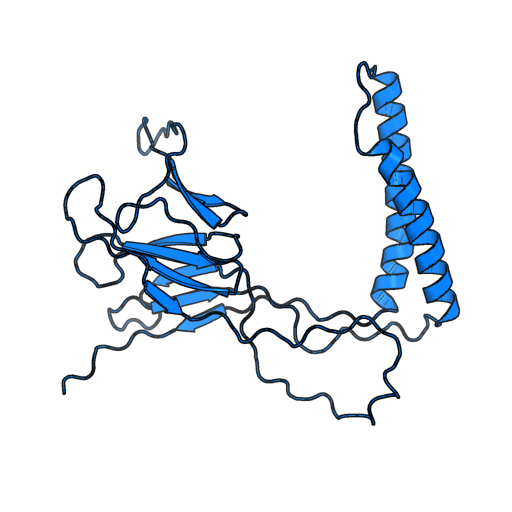42 N N . GLY A 1 85 ? -1.227 -6.606 16.711 1.00 97.50 85 GLY A N 1
ATOM 643 C CA . GLY A 1 85 ? -1.950 -6.666 15.446 1.00 97.50 85 GLY A CA 1
ATOM 644 C C . GLY A 1 85 ? -2.525 -8.048 15.134 1.00 97.50 85 GLY A C 1
ATOM 645 O O . GLY A 1 85 ? -1.815 -9.055 15.215 1.00 97.50 85 GLY A O 1
ATOM 646 N N . VAL A 1 86 ? -3.784 -8.064 14.704 1.00 97.62 86 VAL A N 1
ATOM 647 C CA . VAL A 1 86 ? -4.504 -9.233 14.196 1.00 97.62 86 VAL A CA 1
ATOM 648 C C . VAL A 1 86 ? -4.647 -9.115 12.681 1.00 97.62 86 VAL A C 1
ATOM 650 O O . VAL A 1 86 ? -4.886 -8.035 12.137 1.00 97.62 86 VAL A O 1
ATOM 653 N N . LEU A 1 87 ? -4.480 -10.237 11.982 1.00 97.62 87 LEU A N 1
ATOM 654 C CA . LEU A 1 87 ? -4.656 -10.308 10.538 1.00 97.62 87 LEU A CA 1
ATOM 655 C C . LEU A 1 87 ? -6.151 -10.282 10.205 1.00 97.62 87 LEU A C 1
ATOM 657 O O . LEU A 1 87 ? -6.851 -11.265 10.430 1.00 97.62 87 LEU A O 1
ATOM 661 N N . LEU A 1 88 ? -6.624 -9.165 9.656 1.00 96.06 88 LEU A N 1
ATOM 662 C CA . LEU A 1 88 ? -8.024 -8.995 9.272 1.00 96.06 88 LEU A CA 1
ATOM 663 C C . LEU A 1 88 ? -8.290 -9.569 7.878 1.00 96.06 88 LEU A C 1
ATOM 665 O O . LEU A 1 88 ? -9.281 -10.255 7.651 1.00 96.06 88 LEU A O 1
ATOM 669 N N . VAL A 1 89 ? -7.370 -9.317 6.943 1.00 96.19 89 VAL A N 1
ATOM 670 C CA . VAL A 1 89 ? -7.424 -9.880 5.593 1.00 96.19 89 VAL A CA 1
ATOM 671 C C . VAL A 1 89 ? -6.063 -10.488 5.250 1.00 96.19 89 VAL A C 1
ATOM 673 O O . VAL A 1 89 ? -5.063 -9.763 5.238 1.00 96.19 89 VAL A O 1
ATOM 676 N N . PRO A 1 90 ? -5.983 -11.792 4.918 1.00 94.94 90 PRO A N 1
ATOM 677 C CA . PRO A 1 90 ? -4.717 -12.430 4.576 1.00 94.94 90 PRO A CA 1
ATOM 678 C C . PRO A 1 90 ? -4.141 -11.888 3.259 1.00 94.94 90 PRO A C 1
ATOM 680 O O . PRO A 1 90 ? -4.896 -11.383 2.417 1.00 94.94 90 PRO A O 1
ATOM 683 N N . PRO A 1 91 ? -2.821 -12.003 3.030 1.00 92.00 91 PRO A N 1
ATOM 684 C CA . PRO A 1 91 ? -2.239 -11.648 1.741 1.00 92.00 91 PRO A CA 1
ATOM 685 C C . PRO A 1 91 ? -2.765 -12.583 0.634 1.00 92.00 91 PRO A C 1
ATOM 687 O O . PRO A 1 91 ? -3.084 -13.746 0.906 1.00 92.00 91 PRO A O 1
ATOM 690 N N . PRO A 1 92 ? -2.865 -12.126 -0.628 1.00 85.50 92 PRO A N 1
ATOM 691 C CA . PRO A 1 92 ? -3.193 -13.009 -1.740 1.00 85.50 92 PRO A CA 1
ATOM 692 C C . PRO A 1 92 ? -2.159 -14.133 -1.908 1.00 85.50 92 PRO A C 1
ATOM 694 O O . PRO A 1 92 ? -0.973 -13.949 -1.609 1.00 85.50 92 PRO A O 1
ATOM 697 N N . PRO A 1 93 ? -2.556 -15.275 -2.497 1.00 77.69 93 PRO A N 1
ATOM 698 C CA . PRO A 1 93 ? -1.609 -16.297 -2.914 1.00 77.69 93 PRO A CA 1
ATOM 699 C C . PRO A 1 93 ? -0.583 -15.698 -3.878 1.00 77.69 93 PRO A C 1
ATOM 701 O O . PRO A 1 93 ? -0.951 -15.093 -4.892 1.00 77.69 93 PRO A O 1
ATOM 704 N N . ARG A 1 94 ? 0.711 -15.887 -3.598 1.00 65.62 94 ARG A N 1
ATOM 705 C CA . ARG A 1 94 ? 1.765 -15.388 -4.487 1.00 65.62 94 ARG A CA 1
ATOM 706 C C . ARG A 1 94 ? 1.622 -16.037 -5.867 1.00 65.62 94 ARG A C 1
ATOM 708 O O . ARG A 1 94 ? 1.504 -17.264 -5.949 1.00 65.62 94 ARG A O 1
ATOM 715 N N . PRO A 1 95 ? 1.667 -15.267 -6.967 1.00 54.41 95 PRO A N 1
ATOM 716 C CA . PRO A 1 95 ? 1.836 -15.875 -8.275 1.00 54.41 95 PRO A CA 1
ATOM 717 C C . PRO A 1 95 ? 3.159 -16.647 -8.277 1.00 54.41 95 PRO A C 1
ATOM 719 O O . PRO A 1 95 ? 4.159 -16.183 -7.722 1.00 54.41 95 PRO A O 1
ATOM 722 N N . ARG A 1 96 ? 3.169 -17.842 -8.881 1.00 46.75 96 ARG A N 1
ATOM 723 C CA . ARG A 1 96 ? 4.412 -18.606 -9.060 1.00 46.75 96 ARG A CA 1
ATOM 724 C C . ARG A 1 96 ? 5.426 -17.688 -9.754 1.00 46.75 96 ARG A C 1
ATOM 726 O O . ARG A 1 96 ? 5.028 -17.014 -10.710 1.00 46.75 96 ARG A O 1
ATOM 733 N N . PRO A 1 97 ? 6.693 -17.632 -9.307 1.00 39.91 97 PRO A N 1
ATOM 734 C CA . PRO A 1 97 ? 7.687 -16.789 -9.950 1.00 39.91 97 PRO A CA 1
ATOM 735 C C . PRO A 1 97 ? 7.709 -17.093 -11.448 1.00 39.91 97 PRO A C 1
ATOM 737 O O . PRO A 1 97 ? 7.821 -18.250 -11.864 1.00 39.91 97 PRO A O 1
ATOM 740 N N . ILE A 1 98 ? 7.559 -16.049 -12.264 1.00 41.91 98 ILE A N 1
ATOM 741 C CA . ILE A 1 98 ? 7.811 -16.145 -13.698 1.00 41.91 98 ILE A CA 1
ATOM 742 C C . ILE A 1 98 ? 9.316 -16.385 -13.808 1.00 41.91 98 ILE A C 1
ATOM 744 O O . ILE A 1 98 ? 10.095 -15.443 -13.691 1.00 41.91 98 ILE A O 1
ATOM 748 N N . ARG A 1 99 ? 9.741 -17.648 -13.945 1.00 35.41 99 ARG A N 1
ATOM 749 C CA . ARG A 1 99 ? 11.138 -17.963 -14.253 1.00 35.41 99 ARG A CA 1
ATOM 750 C C . ARG A 1 99 ? 11.492 -17.228 -15.545 1.00 35.41 99 ARG A C 1
ATOM 752 O O . ARG A 1 99 ? 10.869 -17.457 -16.581 1.00 35.41 99 ARG A O 1
ATOM 759 N N . ALA A 1 100 ? 12.450 -16.313 -15.455 1.00 35.72 100 ALA A N 1
ATOM 760 C CA . ALA A 1 100 ? 13.077 -15.673 -16.599 1.00 35.72 100 ALA A CA 1
ATOM 761 C C . ALA A 1 100 ? 14.063 -16.664 -17.233 1.00 35.72 100 ALA A C 1
ATOM 763 O O . ALA A 1 100 ? 15.267 -16.472 -17.161 1.00 35.72 100 ALA A O 1
ATOM 764 N N . SER A 1 101 ? 13.571 -17.763 -17.796 1.00 35.75 101 SER A N 1
ATOM 765 C CA . SER A 1 101 ? 14.394 -18.636 -18.629 1.00 35.75 101 SER A CA 1
ATOM 766 C C . SER A 1 101 ? 13.605 -19.011 -19.873 1.00 35.75 101 SER A C 1
ATOM 768 O O . SER A 1 101 ? 12.426 -19.367 -19.807 1.00 35.75 101 SER A O 1
ATOM 770 N N . GLY A 1 102 ? 14.256 -18.826 -21.020 1.00 37.19 102 GLY A N 1
ATOM 771 C CA . GLY A 1 102 ? 13.727 -18.974 -22.374 1.00 37.19 102 GLY A CA 1
ATOM 772 C C . GLY A 1 102 ? 13.320 -20.393 -22.768 1.00 37.19 102 GLY A C 1
ATOM 773 O O . GLY A 1 102 ? 13.013 -20.612 -23.931 1.00 37.19 102 GLY A O 1
ATOM 774 N N . ASP A 1 103 ? 13.234 -21.332 -21.827 1.00 33.84 103 ASP A N 1
ATOM 775 C CA . ASP A 1 103 ? 13.050 -22.758 -22.113 1.00 33.84 103 ASP A CA 1
ATOM 776 C C . ASP A 1 103 ? 11.614 -23.213 -21.856 1.00 33.84 103 ASP A C 1
ATOM 778 O O . ASP A 1 103 ? 11.347 -24.262 -21.267 1.00 33.84 103 ASP A O 1
ATOM 782 N N . ARG A 1 104 ? 10.639 -22.415 -22.296 1.00 41.88 104 ARG A N 1
ATOM 783 C CA . ARG A 1 104 ? 9.297 -22.955 -22.516 1.00 41.88 104 ARG A CA 1
ATOM 784 C C . ARG A 1 104 ? 9.139 -23.266 -23.992 1.00 41.88 104 ARG A C 1
ATOM 786 O O . ARG A 1 104 ? 8.948 -22.354 -24.793 1.00 41.88 104 ARG A O 1
ATOM 793 N N . LYS A 1 105 ? 9.093 -24.569 -24.309 1.00 34.16 105 LYS A N 1
ATOM 794 C CA . LYS A 1 105 ? 8.344 -25.069 -25.473 1.00 34.16 105 LYS A CA 1
ATOM 795 C C . LYS A 1 105 ? 7.024 -24.287 -25.540 1.00 34.16 105 LYS A C 1
ATOM 797 O O . LYS A 1 105 ? 6.397 -24.118 -24.483 1.00 34.16 105 LYS A O 1
ATOM 802 N N . PRO A 1 106 ? 6.625 -23.763 -26.713 1.00 37.34 106 PRO A N 1
ATOM 803 C CA . PRO A 1 106 ? 5.449 -22.916 -26.827 1.00 37.34 106 PRO A CA 1
ATOM 804 C C . PRO A 1 106 ? 4.279 -23.646 -26.180 1.00 37.34 106 PRO A C 1
ATOM 806 O O . PRO A 1 106 ? 3.939 -24.769 -26.556 1.00 37.34 106 PRO A O 1
ATOM 809 N N . ALA A 1 107 ? 3.714 -23.039 -25.136 1.00 42.59 107 ALA A N 1
ATOM 810 C CA . ALA A 1 107 ? 2.515 -23.573 -24.526 1.00 42.59 107 ALA A CA 1
ATOM 811 C C . ALA A 1 107 ? 1.483 -23.692 -25.651 1.00 42.59 107 ALA A C 1
ATOM 813 O O . ALA A 1 107 ? 1.165 -22.680 -26.283 1.00 42.59 107 ALA A O 1
ATOM 814 N N . LYS A 1 108 ? 1.006 -24.921 -25.916 1.00 40.31 108 LYS A N 1
ATOM 815 C CA . LYS A 1 108 ? -0.151 -25.189 -26.786 1.00 40.31 108 LYS A CA 1
ATOM 816 C C . LYS A 1 108 ? -1.163 -24.077 -26.545 1.00 40.31 108 LYS A C 1
ATOM 818 O O . LYS A 1 108 ? -1.441 -23.829 -25.372 1.00 40.31 108 LYS A O 1
ATOM 823 N N . LYS A 1 109 ? -1.626 -23.400 -27.609 1.00 39.59 109 LYS A N 1
ATOM 824 C CA . LYS A 1 109 ? -2.550 -22.249 -27.587 1.00 39.59 109 LYS A CA 1
ATOM 825 C C . LYS A 1 109 ? -3.652 -22.471 -26.542 1.00 39.59 109 LYS A C 1
ATOM 827 O O . LYS A 1 109 ? -4.709 -23.016 -26.845 1.00 39.59 109 LYS A O 1
ATOM 832 N N . LYS A 1 110 ? -3.404 -22.096 -25.286 1.00 39.75 110 LYS A N 1
ATOM 833 C CA . LYS A 1 110 ? -4.425 -22.135 -24.249 1.00 39.75 110 LYS A CA 1
ATOM 834 C C . LYS A 1 110 ? -5.283 -20.920 -24.540 1.00 39.75 110 LYS A C 1
ATOM 836 O O . LYS A 1 110 ? -4.754 -19.807 -24.585 1.00 39.75 110 LYS A O 1
ATOM 841 N N . LYS A 1 111 ? -6.580 -21.155 -24.783 1.00 36.53 111 LYS A N 1
ATOM 842 C CA . LYS A 1 111 ? -7.616 -20.111 -24.780 1.00 36.53 111 LYS A CA 1
ATOM 843 C C . LYS A 1 111 ? -7.293 -19.130 -23.648 1.00 36.53 111 LYS A C 1
ATOM 845 O O . LYS A 1 111 ? -6.862 -19.618 -22.598 1.00 36.53 111 LYS A O 1
ATOM 850 N N . PRO A 1 112 ? -7.452 -17.804 -23.837 1.00 40.97 112 PRO A N 1
ATOM 851 C CA . PRO A 1 112 ? -7.198 -16.841 -22.774 1.00 40.97 112 PRO A CA 1
ATOM 852 C C . PRO A 1 112 ? -7.953 -17.326 -21.546 1.00 40.97 112 PRO A C 1
ATOM 854 O O . PRO A 1 112 ? -9.183 -17.383 -21.543 1.00 40.97 112 PRO A O 1
ATOM 857 N N . SER A 1 113 ? -7.212 -17.822 -20.554 1.00 44.19 113 SER A N 1
ATOM 858 C CA . SER A 1 113 ? -7.835 -18.342 -19.355 1.00 44.19 113 SER A CA 1
ATOM 859 C C . SER A 1 113 ? -8.605 -17.173 -18.775 1.00 44.19 113 SER A C 1
ATOM 861 O O . SER A 1 113 ? -8.034 -16.091 -18.609 1.00 44.19 113 SER A O 1
ATOM 863 N N . LYS A 1 114 ? -9.891 -17.382 -18.484 1.00 49.44 114 LYS A N 1
ATOM 864 C CA . LYS A 1 114 ? -10.617 -16.584 -17.500 1.00 49.44 114 LYS A CA 1
ATOM 865 C C . LYS A 1 114 ? -9.866 -16.762 -16.176 1.00 49.44 114 LYS A C 1
ATOM 867 O O . LYS A 1 114 ? -10.255 -17.577 -15.349 1.00 49.44 114 LYS A O 1
ATOM 872 N N . GLU A 1 115 ? -8.696 -16.137 -16.034 1.00 52.50 115 GLU A N 1
ATOM 873 C CA . GLU A 1 115 ? -7.952 -16.185 -14.788 1.00 52.50 115 GLU A CA 1
ATOM 874 C C . GLU A 1 115 ? -8.875 -15.561 -13.745 1.00 52.50 115 GLU A C 1
ATOM 876 O O . GLU A 1 115 ? -9.354 -14.443 -13.969 1.00 52.50 115 GLU A O 1
ATOM 881 N N . PRO A 1 116 ? -9.176 -16.276 -12.649 1.00 57.16 116 PRO A N 1
ATOM 882 C CA . PRO A 1 116 ? -10.024 -15.725 -11.610 1.00 57.16 116 PRO A CA 1
ATOM 883 C C . PRO A 1 116 ? -9.414 -14.407 -11.135 1.00 57.16 116 PRO A C 1
ATOM 885 O O . PRO A 1 116 ? -8.188 -14.276 -11.066 1.00 57.16 116 PRO A O 1
ATOM 888 N N . LEU A 1 117 ? -10.264 -13.422 -10.846 1.00 66.44 117 LEU A N 1
ATOM 889 C CA . LEU A 1 117 ? -9.831 -12.131 -10.321 1.00 66.44 117 LEU A CA 1
ATOM 890 C C . LEU A 1 117 ? -8.994 -12.385 -9.060 1.00 66.44 117 LEU A C 1
ATOM 892 O O . LEU A 1 117 ? -9.456 -13.021 -8.116 1.00 66.44 117 LEU A O 1
ATOM 896 N N . ARG A 1 118 ? -7.743 -11.919 -9.056 1.00 75.38 118 ARG A N 1
ATOM 897 C CA . ARG A 1 118 ? -6.835 -12.061 -7.912 1.00 75.38 118 ARG A CA 1
ATOM 898 C C . ARG A 1 118 ? -6.646 -10.718 -7.235 1.00 75.38 118 ARG A C 1
ATOM 900 O O . ARG A 1 118 ? -6.485 -9.709 -7.925 1.00 75.38 118 ARG A O 1
ATOM 907 N N . ARG A 1 119 ? -6.625 -10.742 -5.901 1.00 85.62 119 ARG A N 1
ATOM 908 C CA . ARG A 1 119 ? -6.180 -9.611 -5.085 1.00 85.62 119 ARG A CA 1
ATOM 909 C C . ARG A 1 119 ? -4.697 -9.351 -5.322 1.00 85.62 119 ARG A C 1
ATOM 911 O O . ARG A 1 119 ? -3.911 -10.286 -5.489 1.00 85.62 119 ARG A O 1
ATOM 918 N N . GLY A 1 120 ? -4.351 -8.078 -5.374 1.00 87.25 120 GLY A N 1
ATOM 919 C CA . GLY A 1 120 ? -3.001 -7.568 -5.519 1.00 87.25 120 GLY A CA 1
ATOM 920 C C . GLY A 1 120 ? -2.303 -7.311 -4.189 1.00 87.25 120 GLY A C 1
ATOM 921 O O . GLY A 1 120 ? -2.740 -7.724 -3.119 1.00 87.25 120 GLY A O 1
ATOM 922 N N . THR A 1 121 ? -1.180 -6.620 -4.289 1.00 90.69 121 THR A N 1
ATOM 923 C CA . THR A 1 121 ? -0.321 -6.194 -3.192 1.00 90.69 121 THR A CA 1
ATOM 924 C C . THR A 1 121 ? -0.526 -4.707 -2.876 1.00 90.69 121 THR A C 1
ATOM 926 O O . THR A 1 121 ? -1.356 -4.045 -3.499 1.00 90.69 121 THR A O 1
ATOM 929 N N . ARG A 1 122 ? 0.246 -4.157 -1.925 1.00 92.56 122 ARG A N 1
ATOM 930 C CA . ARG A 1 122 ? 0.258 -2.718 -1.578 1.00 92.56 122 ARG A CA 1
ATOM 931 C C . ARG A 1 122 ? -1.104 -2.142 -1.200 1.00 92.56 122 ARG A C 1
ATOM 933 O O . ARG A 1 122 ? -1.419 -1.007 -1.572 1.00 92.56 122 ARG A O 1
ATOM 940 N N . THR A 1 123 ? -1.873 -2.903 -0.434 1.00 95.19 123 THR A N 1
ATOM 941 C CA . THR A 1 123 ? -3.261 -2.576 -0.114 1.00 95.19 123 THR A CA 1
ATOM 942 C C . THR A 1 123 ? -3.387 -1.187 0.517 1.00 95.19 123 THR A C 1
ATOM 944 O O . THR A 1 123 ? -2.587 -0.793 1.370 1.00 95.19 123 THR A O 1
ATOM 947 N N . LYS A 1 124 ? -4.373 -0.421 0.058 1.00 95.88 124 LYS A N 1
ATOM 948 C CA . LYS A 1 124 ? -4.823 0.851 0.633 1.00 95.88 124 LYS A CA 1
ATOM 949 C C . LYS A 1 124 ? -6.249 0.638 1.110 1.00 95.88 124 LYS A C 1
ATOM 951 O O . LYS A 1 124 ? -7.030 0.021 0.392 1.00 95.88 124 LYS A O 1
ATOM 956 N N . ILE A 1 125 ? -6.564 1.088 2.316 1.00 97.12 125 ILE A N 1
ATOM 957 C CA . ILE A 1 125 ? -7.836 0.765 2.958 1.00 97.12 125 ILE A CA 1
ATOM 958 C C . ILE A 1 125 ? -8.651 2.014 3.263 1.00 97.12 125 ILE A C 1
ATOM 960 O O . ILE A 1 125 ? -8.093 3.093 3.463 1.00 97.12 125 ILE A O 1
ATOM 964 N N . TRP A 1 126 ? -9.961 1.823 3.325 1.00 97.50 126 TRP A N 1
ATOM 965 C CA . TRP A 1 126 ? -10.927 2.763 3.866 1.00 97.50 126 TRP A CA 1
ATOM 966 C C . TRP A 1 126 ? -11.969 1.986 4.667 1.00 97.50 126 TRP A C 1
ATOM 968 O O . TRP A 1 126 ? -12.354 0.888 4.257 1.00 97.50 126 TRP A O 1
ATOM 978 N N . VAL A 1 127 ? -12.393 2.542 5.799 1.00 97.56 127 VAL A N 1
ATOM 979 C CA . VAL A 1 127 ? -13.448 1.969 6.636 1.00 97.56 127 VAL A CA 1
ATOM 980 C C . VAL A 1 127 ? -14.654 2.898 6.605 1.00 97.56 127 VAL A C 1
ATOM 982 O O . VAL A 1 127 ? -14.522 4.099 6.835 1.00 97.56 127 VAL A O 1
ATOM 985 N N . ALA A 1 128 ? -15.816 2.345 6.284 1.00 95.75 128 ALA A N 1
ATOM 986 C CA . ALA A 1 128 ? -17.092 3.051 6.273 1.00 95.75 128 ALA A CA 1
ATOM 987 C C . ALA A 1 128 ? -18.225 2.035 6.363 1.00 95.75 128 ALA A C 1
ATOM 989 O O . ALA A 1 128 ? -18.056 0.917 5.896 1.00 95.75 128 ALA A O 1
ATOM 990 N N . ASP A 1 129 ? -19.372 2.435 6.894 1.00 96.19 129 ASP A N 1
ATOM 991 C CA . ASP A 1 129 ? -20.618 1.700 6.676 1.00 96.19 129 ASP A CA 1
ATOM 992 C C . ASP A 1 129 ? -21.014 1.855 5.199 1.00 96.19 129 ASP A C 1
ATOM 994 O O . ASP A 1 129 ? -21.506 2.905 4.779 1.00 96.19 129 ASP A O 1
ATOM 998 N N . TRP A 1 130 ? -20.645 0.875 4.371 1.00 96.44 130 TRP A N 1
ATOM 999 C CA . TRP A 1 130 ? -20.743 0.985 2.915 1.00 96.44 130 TRP A CA 1
ATOM 1000 C C . TRP A 1 130 ? -22.127 0.584 2.412 1.00 96.44 130 TRP A C 1
ATOM 1002 O O . TRP A 1 130 ? -22.589 1.107 1.397 1.00 96.44 130 TRP A O 1
ATOM 1012 N N . ASN A 1 131 ? -22.775 -0.357 3.096 1.00 96.31 131 ASN A N 1
ATOM 1013 C CA . ASN A 1 131 ? -24.103 -0.856 2.750 1.00 96.31 131 ASN A CA 1
ATOM 1014 C C . ASN A 1 131 ? -25.239 -0.231 3.586 1.00 96.31 131 ASN A C 1
ATOM 1016 O O . ASN A 1 131 ? -26.401 -0.496 3.280 1.00 96.31 131 ASN A O 1
ATOM 1020 N N . GLY A 1 132 ? -24.929 0.599 4.586 1.00 95.75 132 GLY A N 1
ATOM 1021 C CA . GLY A 1 132 ? -25.907 1.258 5.449 1.00 95.75 132 GLY A CA 1
ATOM 1022 C C . GLY A 1 132 ? -26.478 0.350 6.543 1.00 95.75 132 GLY A C 1
ATOM 1023 O O . GLY A 1 132 ? -27.591 0.604 7.006 1.00 95.75 132 GLY A O 1
ATOM 1024 N N . ASP A 1 133 ? -25.785 -0.729 6.923 1.00 95.06 133 ASP A N 1
ATOM 1025 C CA . ASP A 1 133 ? -26.262 -1.689 7.931 1.00 95.06 133 ASP A CA 1
ATOM 1026 C C . ASP A 1 133 ? -25.859 -1.339 9.378 1.00 95.06 133 ASP A C 1
ATOM 1028 O O . ASP A 1 133 ? -26.187 -2.065 10.330 1.00 95.06 133 ASP A O 1
ATOM 1032 N N . GLY A 1 134 ? -25.188 -0.198 9.556 1.00 93.12 134 GLY A N 1
ATOM 1033 C CA . GLY A 1 134 ? -24.707 0.297 10.837 1.00 93.12 134 GLY A CA 1
ATOM 1034 C C . GLY A 1 134 ? -23.419 -0.372 11.316 1.00 93.12 134 GLY A C 1
ATOM 1035 O O . GLY A 1 134 ? -22.994 -0.104 12.442 1.00 93.12 134 GLY A O 1
ATOM 1036 N N . LEU A 1 135 ? -22.791 -1.242 10.517 1.00 94.62 135 LEU A N 1
ATOM 1037 C CA . LEU A 1 135 ? -21.475 -1.805 10.801 1.00 94.62 135 LEU A CA 1
ATOM 1038 C C . LEU A 1 135 ? -20.410 -1.197 9.878 1.00 94.62 135 LEU A C 1
ATOM 1040 O O . LEU A 1 135 ? -20.641 -1.002 8.691 1.00 94.62 135 LEU A O 1
ATOM 1044 N N . PRO A 1 136 ? -19.188 -0.948 10.380 1.00 95.88 136 PRO A N 1
ATOM 1045 C CA . PRO A 1 136 ? -18.087 -0.551 9.517 1.00 95.88 136 PRO A CA 1
ATOM 1046 C C . PRO A 1 136 ? -17.672 -1.703 8.587 1.00 95.88 136 PRO A C 1
ATOM 1048 O O . PRO A 1 136 ? -17.239 -2.765 9.045 1.00 95.88 136 PRO A O 1
ATOM 1051 N N . ASP A 1 137 ? -17.734 -1.451 7.283 1.00 97.12 137 ASP A N 1
ATOM 1052 C CA . ASP A 1 137 ? -17.195 -2.289 6.217 1.00 97.12 137 ASP A CA 1
ATOM 1053 C C . ASP A 1 137 ? -15.768 -1.878 5.847 1.00 97.12 137 ASP A C 1
ATOM 1055 O O . ASP A 1 137 ? -15.300 -0.770 6.129 1.00 97.12 137 ASP A O 1
ATOM 1059 N N . LEU A 1 138 ? -15.060 -2.778 5.162 1.00 97.62 138 LEU A N 1
ATOM 1060 C CA . LEU A 1 138 ? -13.706 -2.528 4.679 1.00 97.62 138 LEU A CA 1
ATOM 1061 C C . LEU A 1 138 ? -13.677 -2.452 3.151 1.00 97.62 138 LEU A C 1
ATOM 1063 O O . LEU A 1 138 ? -13.950 -3.430 2.453 1.00 97.62 138 LEU A O 1
ATOM 1067 N N . LEU A 1 139 ? -13.223 -1.315 2.628 1.00 97.62 139 LEU A N 1
ATOM 1068 C CA . LEU A 1 139 ? -12.841 -1.155 1.231 1.00 97.62 139 LEU A CA 1
ATOM 1069 C C . LEU A 1 139 ? -11.324 -1.287 1.117 1.00 97.62 139 LEU A C 1
ATOM 1071 O O . LEU A 1 139 ? -10.576 -0.542 1.747 1.00 97.62 139 LEU A O 1
ATOM 1075 N N . ALA A 1 140 ? -10.853 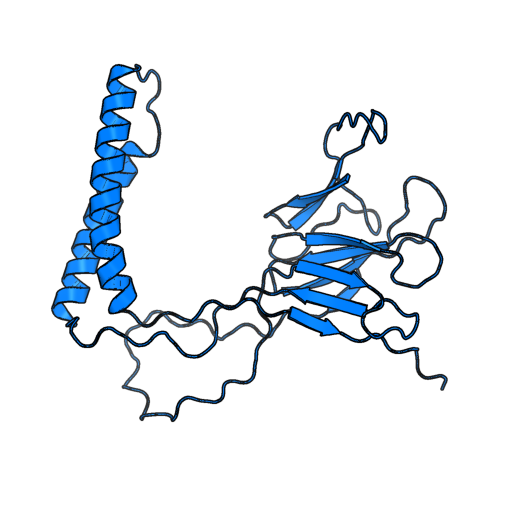-2.222 0.296 1.00 95.94 140 ALA A N 1
ATOM 1076 C CA . ALA A 1 140 ? -9.431 -2.481 0.100 1.00 95.94 140 ALA A CA 1
ATOM 1077 C C . ALA A 1 140 ? -9.048 -2.312 -1.374 1.00 95.94 140 ALA A C 1
ATOM 1079 O O . ALA A 1 140 ? -9.334 -3.171 -2.208 1.00 95.94 140 ALA A O 1
ATOM 1080 N N . GLY A 1 141 ? -8.381 -1.205 -1.689 1.00 94.38 141 GLY A N 1
ATOM 1081 C CA . GLY A 1 141 ? -7.752 -0.956 -2.980 1.00 94.38 141 GLY A CA 1
ATOM 1082 C C . GLY A 1 141 ? -6.428 -1.706 -3.097 1.00 94.38 141 GLY A C 1
ATOM 1083 O O . GLY A 1 141 ? -5.587 -1.607 -2.206 1.00 94.38 141 GLY A O 1
ATOM 1084 N N . ASP A 1 142 ? -6.219 -2.436 -4.187 1.00 89.62 142 ASP A N 1
ATOM 1085 C CA . ASP A 1 142 ? -4.986 -3.181 -4.433 1.00 89.62 142 ASP A CA 1
ATOM 1086 C C . ASP A 1 142 ? -4.150 -2.624 -5.590 1.00 89.62 142 ASP A C 1
ATOM 1088 O O . ASP A 1 142 ? -4.570 -1.765 -6.363 1.00 89.62 142 ASP A O 1
ATOM 1092 N N . PHE A 1 143 ? -2.929 -3.137 -5.701 1.00 85.69 143 PHE A N 1
ATOM 1093 C CA . PHE A 1 143 ? -2.085 -3.027 -6.878 1.00 85.69 143 PHE A CA 1
ATOM 1094 C C . PHE A 1 143 ? -1.707 -4.436 -7.323 1.00 85.69 143 PHE A C 1
ATOM 1096 O O . PHE A 1 143 ? -1.006 -5.142 -6.601 1.00 85.69 143 PHE A O 1
ATOM 1103 N N . ALA A 1 144 ? -2.117 -4.872 -8.511 1.00 76.12 144 ALA A N 1
ATOM 1104 C CA . ALA A 1 144 ? -1.724 -6.185 -9.012 1.00 76.12 144 ALA A CA 1
ATOM 1105 C C . ALA A 1 144 ? -1.071 -6.139 -10.394 1.00 76.12 144 ALA A C 1
ATOM 1107 O O . ALA A 1 144 ? -1.436 -5.370 -11.286 1.00 76.12 144 ALA A O 1
ATOM 1108 N N . LEU A 1 145 ? -0.121 -7.060 -10.563 1.00 63.06 145 LEU A N 1
ATOM 1109 C CA . LEU A 1 145 ? 0.402 -7.492 -11.851 1.00 63.06 145 LEU A CA 1
ATOM 1110 C C . LEU A 1 145 ? -0.440 -8.696 -12.296 1.00 63.06 145 LEU A C 1
ATOM 1112 O O . LEU A 1 145 ? -0.189 -9.819 -11.861 1.00 63.06 145 LEU A O 1
ATOM 1116 N N . GLY A 1 146 ? -1.462 -8.468 -13.122 1.00 55.53 146 GLY A N 1
ATOM 1117 C CA . GLY A 1 146 ? -2.412 -9.513 -13.514 1.00 55.53 146 GLY A CA 1
ATOM 1118 C C . GLY A 1 146 ? -3.458 -9.039 -14.526 1.00 55.53 146 GLY A C 1
ATOM 1119 O O . GLY A 1 146 ? -3.645 -7.845 -14.738 1.00 55.53 146 GLY A O 1
ATOM 1120 N N . GLY A 1 147 ? -4.139 -9.976 -15.186 1.00 54.97 147 GLY A N 1
ATOM 1121 C CA . GLY A 1 147 ? -5.125 -9.685 -16.235 1.00 54.97 147 GLY A CA 1
ATOM 1122 C C . GLY A 1 147 ? -4.583 -9.841 -17.664 1.00 54.97 147 GLY A C 1
ATOM 1123 O O . GLY A 1 147 ? -3.396 -10.133 -17.852 1.00 54.97 147 GLY A O 1
ATOM 1124 N N . PRO A 1 148 ? -5.447 -9.682 -18.688 1.00 54.22 148 PRO A N 1
ATOM 1125 C CA . PRO A 1 148 ? -5.069 -9.910 -20.078 1.00 54.22 148 PRO A CA 1
ATOM 1126 C C . PRO A 1 148 ? -3.882 -9.019 -20.444 1.00 54.22 148 PRO A C 1
ATOM 1128 O O . PRO A 1 148 ? -3.907 -7.803 -20.235 1.00 54.22 148 PRO A O 1
ATOM 1131 N N . ARG A 1 149 ? -2.810 -9.644 -20.943 1.00 65.62 149 ARG A N 1
ATOM 1132 C CA . ARG A 1 149 ? -1.599 -8.939 -21.378 1.00 65.62 149 ARG A CA 1
ATOM 1133 C C . ARG A 1 149 ? -1.976 -7.932 -22.461 1.00 65.62 149 ARG A C 1
ATOM 1135 O O . ARG A 1 149 ? -2.844 -8.219 -23.283 1.00 65.62 149 ARG A O 1
ATOM 1142 N N . LYS A 1 150 ? -1.318 -6.769 -22.478 1.00 67.81 150 LYS A N 1
ATOM 1143 C CA . LYS A 1 150 ? -1.483 -5.829 -23.597 1.00 67.81 150 LYS A CA 1
ATOM 1144 C C . LYS A 1 150 ? -1.137 -6.545 -24.905 1.00 67.81 150 LYS A C 1
ATOM 1146 O O . LYS A 1 150 ? -0.146 -7.279 -24.945 1.00 67.81 150 LYS A O 1
ATOM 1151 N N . ALA A 1 151 ? -1.957 -6.324 -25.932 1.00 73.88 151 ALA A N 1
ATOM 1152 C CA . ALA A 1 151 ? -1.646 -6.765 -27.283 1.00 73.88 151 ALA A CA 1
ATOM 1153 C C . ALA A 1 151 ? -0.286 -6.193 -27.697 1.00 73.88 151 ALA A C 1
ATOM 1155 O O . ALA A 1 151 ? 0.043 -5.049 -27.365 1.00 73.88 151 ALA A O 1
ATOM 1156 N N . LEU A 1 152 ? 0.514 -7.027 -28.353 1.00 84.06 152 LEU A N 1
ATOM 1157 C CA . LEU A 1 152 ? 1.790 -6.600 -28.907 1.00 84.06 152 LEU A CA 1
ATOM 1158 C C . LEU A 1 152 ? 1.547 -5.858 -30.212 1.00 84.06 152 LEU A C 1
ATOM 1160 O O . LEU A 1 152 ? 0.585 -6.150 -30.916 1.00 84.06 152 LEU A O 1
ATOM 1164 N N . ASP A 1 153 ? 2.447 -4.940 -30.534 1.00 87.19 153 ASP A N 1
ATOM 1165 C CA . ASP A 1 153 ? 2.520 -4.352 -31.866 1.00 87.19 153 ASP A CA 1
ATOM 1166 C C . ASP A 1 153 ? 3.098 -5.407 -32.830 1.00 87.19 153 ASP A C 1
ATOM 1168 O O . ASP A 1 153 ? 4.278 -5.754 -32.697 1.00 87.19 153 ASP A O 1
ATOM 1172 N N . PRO A 1 154 ? 2.290 -5.964 -33.753 1.00 86.94 154 PRO A N 1
ATOM 1173 C CA . PRO A 1 154 ? 2.720 -7.065 -34.611 1.00 86.94 154 PRO A CA 1
ATOM 1174 C C . PRO A 1 154 ? 3.790 -6.636 -35.621 1.00 86.94 154 PRO A C 1
ATOM 1176 O O . PRO A 1 154 ? 4.479 -7.494 -36.164 1.00 86.94 154 PRO A O 1
ATOM 1179 N N . SER A 1 155 ? 3.963 -5.327 -35.849 1.00 92.19 155 SER A N 1
ATOM 1180 C CA . SER A 1 155 ? 5.006 -4.798 -36.732 1.00 92.19 155 SER A CA 1
ATOM 1181 C C . SER A 1 155 ? 6.414 -4.898 -36.132 1.00 92.19 155 SER A C 1
ATOM 1183 O O . SER A 1 155 ? 7.398 -4.779 -36.858 1.00 92.19 155 SER A O 1
ATOM 1185 N N . ILE A 1 156 ? 6.533 -5.129 -34.816 1.00 92.12 156 ILE A N 1
ATOM 1186 C CA . ILE A 1 156 ? 7.825 -5.197 -34.128 1.00 92.12 156 ILE A CA 1
ATOM 1187 C C . ILE A 1 156 ? 8.380 -6.617 -34.199 1.00 92.12 156 ILE A C 1
ATOM 1189 O O . ILE A 1 156 ? 7.942 -7.522 -33.484 1.00 92.12 156 IL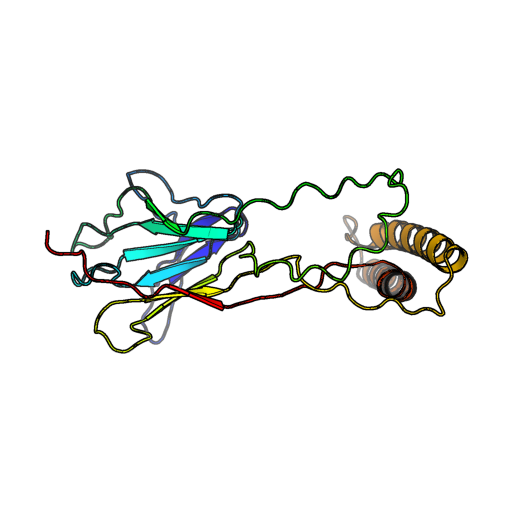E A O 1
ATOM 1193 N N . THR A 1 157 ? 9.417 -6.796 -35.010 1.00 93.25 157 THR A N 1
ATOM 1194 C CA . THR A 1 157 ? 10.075 -8.092 -35.182 1.00 93.25 157 THR A CA 1
ATOM 1195 C C . THR A 1 157 ? 10.953 -8.461 -33.976 1.00 93.25 157 THR A C 1
ATOM 1197 O O . THR A 1 157 ? 11.437 -7.587 -33.241 1.00 93.25 157 THR A O 1
ATOM 1200 N N . PRO A 1 158 ? 11.255 -9.759 -33.765 1.00 91.50 158 PRO A N 1
ATOM 1201 C CA . PRO A 1 158 ? 12.215 -10.183 -32.745 1.00 91.50 158 PRO A CA 1
ATOM 1202 C C . PRO A 1 158 ? 13.600 -9.530 -32.890 1.00 91.50 158 PRO A C 1
ATOM 1204 O O . PRO A 1 158 ? 14.239 -9.221 -31.882 1.00 91.50 158 PRO A O 1
ATOM 1207 N N . ALA A 1 159 ? 14.050 -9.279 -34.125 1.00 93.62 159 ALA A N 1
ATOM 1208 C CA . ALA A 1 159 ? 15.319 -8.608 -34.407 1.00 93.62 159 ALA A CA 1
ATOM 1209 C C . ALA A 1 159 ? 15.299 -7.143 -33.942 1.00 93.62 159 ALA A C 1
ATOM 1211 O O . ALA A 1 159 ? 16.184 -6.729 -33.190 1.00 93.62 159 ALA A O 1
ATOM 1212 N N . GLN A 1 160 ? 14.241 -6.397 -34.281 1.00 93.62 160 GLN A N 1
ATOM 1213 C CA . GLN A 1 160 ? 14.041 -5.022 -33.809 1.00 93.62 160 GLN A CA 1
ATOM 1214 C C . GLN A 1 160 ? 13.953 -4.957 -32.279 1.00 93.62 160 GLN A C 1
ATOM 1216 O O . GLN A 1 160 ? 14.505 -4.051 -31.654 1.00 93.62 160 GLN A O 1
ATOM 1221 N N . LEU A 1 161 ? 13.306 -5.938 -31.639 1.00 93.56 161 LEU A N 1
ATOM 1222 C CA . LEU A 1 161 ? 13.234 -6.011 -30.180 1.00 93.56 161 LEU A CA 1
ATOM 1223 C C . LEU A 1 161 ? 14.608 -6.281 -29.541 1.00 93.56 161 LEU A C 1
ATOM 1225 O O . LEU A 1 161 ? 14.932 -5.688 -28.507 1.00 93.56 161 LEU A O 1
ATOM 1229 N N . LYS A 1 162 ? 15.420 -7.162 -30.141 1.00 94.56 162 LYS A N 1
ATOM 1230 C CA . LYS A 1 162 ? 16.795 -7.448 -29.698 1.00 94.56 162 LYS A CA 1
ATOM 1231 C C . LYS A 1 162 ? 17.674 -6.204 -29.816 1.00 94.56 162 LYS A C 1
ATOM 1233 O O . LYS A 1 162 ? 18.371 -5.860 -28.859 1.00 94.56 162 LYS A O 1
ATOM 1238 N N . GLU A 1 163 ? 17.597 -5.502 -30.942 1.00 97.00 163 GLU A N 1
ATOM 1239 C CA . GLU A 1 163 ? 18.327 -4.254 -31.152 1.00 97.00 163 GLU A CA 1
ATOM 1240 C C . GLU A 1 163 ? 17.889 -3.171 -30.160 1.00 97.00 163 GLU A C 1
ATOM 1242 O O . GLU A 1 163 ? 18.730 -2.581 -29.479 1.00 97.00 163 GLU A O 1
ATOM 1247 N N . ALA A 1 164 ? 16.579 -2.971 -29.990 1.00 96.19 164 ALA A N 1
ATOM 1248 C CA . ALA A 1 164 ? 16.047 -1.997 -29.047 1.00 96.19 164 ALA A CA 1
ATOM 1249 C C . ALA A 1 164 ? 16.525 -2.266 -27.613 1.00 96.19 164 ALA A C 1
ATOM 1251 O O . ALA A 1 164 ? 16.872 -1.328 -26.899 1.00 96.19 164 ALA A O 1
ATOM 1252 N N . ARG A 1 165 ? 16.607 -3.535 -27.186 1.00 96.25 165 ARG A N 1
ATOM 1253 C CA . ARG A 1 165 ? 17.176 -3.909 -25.877 1.00 96.25 165 ARG A CA 1
ATOM 1254 C C . ARG A 1 165 ? 18.654 -3.545 -25.768 1.00 96.25 165 ARG A C 1
ATOM 1256 O O . ARG A 1 165 ? 19.041 -2.959 -24.760 1.00 96.25 165 ARG A O 1
ATOM 1263 N N . LYS A 1 166 ? 19.459 -3.837 -26.795 1.00 97.50 166 LYS A N 1
ATOM 1264 C CA . LYS A 1 166 ? 20.885 -3.467 -26.833 1.00 97.50 166 LYS A CA 1
ATOM 1265 C C . LYS A 1 166 ? 21.060 -1.952 -26.697 1.00 97.50 166 LYS A C 1
ATOM 1267 O O . LYS A 1 166 ? 21.805 -1.494 -25.835 1.00 97.50 166 LYS A O 1
ATOM 1272 N N . LYS A 1 167 ? 20.327 -1.175 -27.499 1.00 97.69 167 LYS A N 1
ATOM 1273 C CA . LYS A 1 167 ? 20.387 0.294 -27.492 1.00 97.69 167 LYS A CA 1
ATOM 1274 C C . LYS A 1 167 ? 19.858 0.896 -26.186 1.00 97.69 167 LYS A C 1
ATOM 1276 O O . LYS A 1 167 ? 20.475 1.806 -25.641 1.00 97.69 167 LYS A O 1
ATOM 1281 N N . TYR A 1 168 ? 18.772 0.347 -25.636 1.00 97.00 168 TYR A N 1
ATOM 1282 C CA . TYR A 1 168 ? 18.249 0.735 -24.324 1.00 97.00 168 TYR A CA 1
ATOM 1283 C C . TYR A 1 168 ? 19.289 0.545 -23.216 1.00 97.00 168 TYR A C 1
ATOM 1285 O O . TYR A 1 168 ? 19.479 1.451 -22.409 1.00 97.00 168 TYR A O 1
ATOM 1293 N N . ILE A 1 169 ? 19.963 -0.612 -23.173 1.00 95.75 169 ILE A N 1
ATOM 1294 C CA . ILE A 1 169 ? 20.994 -0.896 -22.164 1.00 95.75 169 ILE A CA 1
ATOM 1295 C C . ILE A 1 169 ? 22.165 0.076 -22.314 1.00 95.75 169 ILE A C 1
ATOM 1297 O O . ILE A 1 169 ? 22.581 0.655 -21.314 1.00 95.75 169 ILE A O 1
ATOM 1301 N N . ALA A 1 170 ? 22.644 0.314 -23.538 1.00 97.19 170 ALA A N 1
ATOM 1302 C CA . ALA A 1 170 ? 23.717 1.275 -23.788 1.00 97.19 170 ALA A CA 1
ATOM 1303 C C . ALA A 1 170 ? 23.343 2.687 -23.293 1.00 97.19 170 ALA A C 1
ATOM 1305 O O . ALA A 1 170 ? 24.067 3.275 -22.494 1.00 97.19 170 ALA A O 1
ATOM 1306 N N . ALA A 1 171 ? 22.159 3.190 -23.662 1.00 96.94 171 ALA A N 1
ATOM 1307 C CA . ALA A 1 171 ? 21.671 4.494 -23.207 1.00 96.94 171 ALA A CA 1
ATOM 1308 C C . ALA A 1 171 ? 21.447 4.552 -21.684 1.00 96.94 171 ALA A C 1
ATOM 1310 O O . ALA A 1 171 ? 21.671 5.585 -21.055 1.00 96.94 171 ALA A O 1
ATOM 1311 N N . LEU A 1 172 ? 21.015 3.446 -21.067 1.00 95.19 172 LEU A N 1
ATOM 1312 C CA . LEU A 1 172 ? 20.860 3.352 -19.617 1.00 95.19 172 LEU A CA 1
ATOM 1313 C C . LEU A 1 172 ? 22.215 3.471 -18.909 1.00 95.19 172 LEU A C 1
ATOM 1315 O O . LEU A 1 172 ? 22.313 4.231 -17.945 1.00 95.19 172 LEU A O 1
ATOM 1319 N N . VAL A 1 173 ? 23.234 2.748 -19.385 1.00 96.25 173 VAL A N 1
ATOM 1320 C CA . VAL A 1 173 ? 24.607 2.809 -18.859 1.00 96.25 173 VAL A CA 1
ATOM 1321 C C . VAL A 1 173 ? 25.155 4.232 -18.958 1.00 96.25 173 VAL A C 1
ATOM 1323 O O . VAL A 1 173 ? 25.633 4.755 -17.954 1.00 96.25 173 VAL A O 1
ATOM 1326 N N . GLU A 1 174 ? 24.988 4.897 -20.102 1.00 97.25 174 GLU A N 1
ATOM 1327 C CA . GLU A 1 174 ? 25.426 6.286 -20.273 1.00 97.25 174 GLU A CA 1
ATOM 1328 C C . GLU A 1 174 ? 24.663 7.258 -19.368 1.00 97.25 174 GLU A C 1
ATOM 1330 O O . GLU A 1 174 ? 25.278 8.036 -18.642 1.00 97.25 174 GLU A O 1
ATOM 1335 N N . SER A 1 175 ? 23.328 7.167 -19.304 1.00 95.25 175 SER A N 1
ATOM 1336 C CA . SER A 1 175 ? 22.526 8.054 -18.444 1.00 95.25 175 SER A CA 1
ATOM 1337 C C . SER A 1 175 ? 22.942 7.987 -16.969 1.00 95.25 175 SER A C 1
ATOM 1339 O O . SER A 1 175 ? 22.911 8.998 -16.268 1.00 95.25 175 SER A O 1
ATOM 1341 N N . ARG A 1 176 ? 23.379 6.810 -16.491 1.00 95.19 176 ARG A N 1
ATOM 1342 C CA . ARG A 1 176 ? 23.788 6.607 -15.095 1.00 95.19 176 ARG A CA 1
ATOM 1343 C C . ARG A 1 176 ? 25.020 7.415 -14.705 1.00 95.19 176 ARG A C 1
ATOM 1345 O O . ARG A 1 176 ? 25.108 7.795 -13.540 1.00 95.19 176 ARG A O 1
ATOM 1352 N N . LYS A 1 177 ? 25.910 7.729 -15.653 1.00 95.06 177 LYS A N 1
ATOM 1353 C CA . LYS A 1 177 ? 27.107 8.553 -15.412 1.00 95.06 177 LYS A CA 1
ATOM 1354 C C . LYS A 1 177 ? 26.760 9.976 -14.954 1.00 95.06 177 LYS A C 1
ATOM 1356 O O . LYS A 1 177 ? 27.566 10.607 -14.283 1.00 95.06 177 LYS A O 1
ATOM 1361 N N . TYR A 1 178 ? 25.555 10.456 -15.274 1.00 95.50 178 TYR A N 1
ATOM 1362 C CA . TYR A 1 178 ? 25.120 11.839 -15.040 1.00 95.50 178 TYR A CA 1
ATOM 1363 C C . TYR A 1 178 ? 24.023 11.976 -13.966 1.00 95.50 178 TYR A C 1
ATOM 1365 O O . TYR A 1 178 ? 23.580 13.088 -13.667 1.00 95.50 178 TYR A O 1
ATOM 1373 N N . LEU A 1 179 ? 23.566 10.861 -13.376 1.00 93.31 179 LEU A N 1
ATOM 1374 C CA . LEU A 1 179 ? 22.462 10.851 -12.403 1.00 93.31 179 LEU A CA 1
ATOM 1375 C C . LEU A 1 179 ? 22.794 11.576 -11.100 1.00 93.31 179 LEU A C 1
ATOM 1377 O O . LEU A 1 179 ? 21.897 12.132 -10.471 1.00 93.31 179 LEU A O 1
ATOM 1381 N N . ARG A 1 180 ? 24.055 11.517 -10.667 1.00 93.44 180 ARG A N 1
ATOM 1382 C CA . ARG A 1 180 ? 24.497 12.098 -9.400 1.00 93.44 180 ARG A CA 1
ATOM 1383 C C . ARG A 1 180 ? 25.453 13.258 -9.669 1.00 93.44 180 ARG A C 1
ATOM 1385 O O . ARG A 1 180 ? 26.306 13.112 -10.545 1.00 93.44 180 ARG A O 1
ATOM 1392 N N . PRO A 1 181 ? 25.320 14.377 -8.940 1.00 94.00 181 PRO A N 1
ATOM 1393 C CA . PRO A 1 181 ? 26.332 15.423 -8.965 1.00 94.00 181 PRO A CA 1
ATOM 1394 C C . PRO A 1 181 ? 27.661 14.876 -8.435 1.00 94.00 181 PRO A C 1
ATOM 1396 O O . PRO A 1 181 ? 27.677 13.977 -7.585 1.00 94.00 181 PRO A O 1
ATOM 1399 N N . LYS A 1 182 ? 28.769 15.414 -8.944 1.00 91.75 182 LYS A N 1
ATOM 1400 C CA . LYS A 1 182 ? 30.104 15.144 -8.398 1.00 91.75 182 LYS A CA 1
ATOM 1401 C C . LYS A 1 182 ? 30.398 16.109 -7.238 1.00 91.75 182 LYS A C 1
ATOM 1403 O O . LYS A 1 182 ? 29.865 17.219 -7.238 1.00 91.75 182 LYS A O 1
ATOM 1408 N N . PRO A 1 183 ? 31.225 15.718 -6.252 1.00 94.56 183 PRO A N 1
ATOM 1409 C CA . PRO A 1 183 ? 31.705 16.654 -5.238 1.00 94.56 183 PRO A CA 1
ATOM 1410 C C . PRO A 1 183 ? 32.367 17.874 -5.896 1.00 94.56 183 PRO A C 1
ATOM 1412 O O . PRO A 1 183 ? 33.158 17.703 -6.820 1.00 94.56 183 PRO A O 1
ATOM 1415 N N . GLY A 1 184 ? 32.024 19.085 -5.445 1.00 93.06 184 GLY A N 1
ATOM 1416 C CA . GLY A 1 184 ? 32.582 20.333 -5.985 1.00 93.06 184 GLY A CA 1
ATOM 1417 C C . GLY A 1 184 ? 32.067 20.746 -7.372 1.00 93.06 184 GLY A C 1
ATOM 1418 O O . GLY A 1 184 ? 32.702 21.558 -8.033 1.00 93.06 184 GLY A O 1
ATOM 1419 N N . GLU A 1 185 ? 30.947 20.189 -7.843 1.00 94.94 185 GLU A N 1
ATOM 1420 C CA . GLU A 1 185 ? 30.349 20.558 -9.134 1.00 94.94 185 GLU A CA 1
ATOM 1421 C C . GLU A 1 185 ? 29.947 22.046 -9.183 1.00 94.94 185 GLU A C 1
ATOM 1423 O O . GLU A 1 185 ? 29.124 22.493 -8.385 1.00 94.94 185 GLU A O 1
ATOM 1428 N N . THR A 1 186 ? 30.496 22.793 -10.149 1.00 97.06 186 THR A N 1
ATOM 1429 C CA . THR A 1 186 ? 30.098 24.183 -10.435 1.00 97.06 186 THR A CA 1
ATOM 1430 C C . THR A 1 186 ? 28.757 24.240 -11.175 1.00 97.06 186 THR A C 1
ATOM 1432 O O . THR A 1 186 ? 28.282 23.234 -11.715 1.00 97.06 186 THR A O 1
ATOM 1435 N N . GLU A 1 187 ? 28.128 25.417 -11.254 1.00 96.19 187 GLU A N 1
ATOM 1436 C CA . GLU A 1 187 ? 26.855 25.573 -11.973 1.00 96.19 187 GLU A CA 1
ATOM 1437 C C . GLU A 1 187 ? 26.983 25.282 -13.480 1.00 96.19 187 GLU A C 1
ATOM 1439 O O . GLU A 1 187 ? 26.053 24.745 -14.087 1.00 96.19 187 GLU A O 1
ATOM 1444 N N . GLU A 1 188 ? 28.137 25.547 -14.091 1.00 95.50 188 GLU A N 1
ATOM 1445 C CA . GLU A 1 188 ? 28.425 25.207 -15.489 1.00 95.50 188 GLU A CA 1
ATOM 1446 C C . GLU A 1 188 ? 28.484 23.687 -15.683 1.00 95.50 188 GLU A C 1
ATOM 1448 O O . GLU A 1 188 ? 27.795 23.142 -16.551 1.00 95.50 188 GLU A O 1
ATOM 1453 N N . LEU A 1 189 ? 29.234 22.986 -14.825 1.00 95.00 189 LEU A N 1
ATOM 1454 C CA . LEU A 1 189 ? 29.348 21.524 -14.862 1.00 95.00 189 LEU A CA 1
ATOM 1455 C C . LEU A 1 189 ? 28.000 20.845 -14.588 1.00 95.00 189 LEU A C 1
ATOM 1457 O O . LEU A 1 189 ? 27.653 19.848 -15.226 1.00 95.00 189 LEU A O 1
ATOM 1461 N N . LYS A 1 190 ? 27.188 21.417 -13.696 1.00 96.38 190 LYS A N 1
ATOM 1462 C CA . LYS A 1 190 ? 25.812 20.980 -13.445 1.00 96.38 190 LYS A CA 1
ATOM 1463 C C . LYS A 1 190 ? 24.930 21.140 -14.680 1.00 96.38 190 LYS A C 1
ATOM 1465 O O . LYS A 1 190 ? 24.211 20.197 -15.026 1.00 96.38 190 LYS A O 1
ATOM 1470 N N . LYS A 1 191 ? 24.978 22.290 -15.366 1.00 97.31 191 LYS A N 1
ATOM 1471 C CA . LYS A 1 191 ? 24.235 22.513 -16.622 1.00 97.31 191 LYS A CA 1
ATOM 1472 C C . LYS A 1 191 ? 24.628 21.481 -17.678 1.00 97.31 191 LYS A C 1
ATOM 1474 O O . LYS A 1 191 ? 23.751 20.875 -18.297 1.00 97.31 191 LYS A O 1
ATOM 1479 N N . GLU A 1 192 ? 25.923 21.220 -17.842 1.00 96.69 192 GLU A N 1
ATOM 1480 C CA . GLU A 1 192 ? 26.420 20.218 -18.786 1.00 96.69 192 GLU A CA 1
ATOM 1481 C C . GLU A 1 192 ? 25.965 18.795 -18.417 1.00 96.69 192 GLU A C 1
ATOM 1483 O O . GLU A 1 192 ? 25.440 18.058 -19.262 1.00 96.69 192 GLU A O 1
ATOM 1488 N N . ARG A 1 193 ? 26.090 18.408 -17.142 1.00 96.50 193 ARG A N 1
ATOM 1489 C CA . ARG A 1 193 ? 25.633 17.107 -16.639 1.00 96.50 193 ARG A CA 1
ATOM 1490 C C . ARG A 1 193 ? 24.143 16.902 -16.886 1.00 96.50 193 ARG A C 1
ATOM 1492 O O . ARG A 1 193 ? 23.754 15.840 -17.371 1.00 96.50 193 ARG A O 1
ATOM 1499 N N . LEU A 1 194 ? 23.307 17.891 -16.568 1.00 97.06 194 LEU A N 1
ATOM 1500 C CA . LEU A 1 194 ? 21.858 17.805 -16.764 1.00 97.06 194 LEU A CA 1
ATOM 1501 C C . LEU A 1 194 ? 21.485 17.731 -18.249 1.00 97.06 194 LEU A C 1
ATOM 1503 O O . LEU A 1 194 ? 20.644 16.908 -18.610 1.00 97.06 194 LEU A O 1
ATOM 1507 N N . LYS A 1 195 ? 22.161 18.493 -19.119 1.00 97.75 195 LYS A N 1
ATOM 1508 C CA . LYS A 1 195 ? 21.994 18.406 -20.580 1.00 97.75 195 LYS A CA 1
ATOM 1509 C C . LYS A 1 195 ? 22.310 16.999 -21.100 1.00 97.75 195 LYS A C 1
ATOM 1511 O O . LYS A 1 195 ? 21.544 16.431 -21.882 1.00 97.75 195 LYS A O 1
ATOM 1516 N N . ASN A 1 196 ? 23.403 16.397 -20.631 1.00 97.06 196 ASN A N 1
ATOM 1517 C CA . ASN A 1 196 ? 23.777 15.027 -20.990 1.00 97.06 196 ASN A CA 1
ATOM 1518 C C . ASN A 1 196 ? 22.799 13.985 -20.426 1.00 97.06 196 ASN A C 1
ATOM 1520 O O . ASN A 1 196 ? 22.391 13.064 -21.141 1.00 97.06 196 ASN A O 1
ATOM 1524 N N . LEU A 1 197 ? 22.367 14.143 -19.172 1.00 97.06 197 LEU A N 1
ATOM 1525 C CA . LEU A 1 197 ? 21.359 13.280 -18.557 1.00 97.06 197 LEU A CA 1
ATOM 1526 C C . LEU A 1 197 ? 20.043 13.315 -19.342 1.00 97.06 197 LEU A C 1
ATOM 1528 O O . LEU A 1 197 ? 19.437 12.266 -19.577 1.00 97.06 197 LEU A O 1
ATOM 1532 N N . GLU A 1 198 ? 19.608 14.501 -19.764 1.00 97.44 198 GLU A N 1
ATOM 1533 C CA . GLU A 1 198 ? 18.398 14.680 -20.554 1.00 97.44 198 GLU A CA 1
ATOM 1534 C C . GLU A 1 198 ? 18.524 14.005 -21.923 1.00 97.44 198 GLU A C 1
ATOM 1536 O O . GLU A 1 198 ? 17.656 13.207 -22.293 1.00 97.44 198 GLU A O 1
ATOM 1541 N N . ARG A 1 199 ? 19.630 14.243 -22.642 1.00 97.88 199 ARG A N 1
ATOM 1542 C CA . ARG A 1 199 ? 19.929 13.592 -23.927 1.00 97.88 199 ARG A CA 1
ATOM 1543 C C . ARG A 1 199 ? 19.809 12.071 -23.822 1.00 97.88 199 ARG A C 1
ATOM 1545 O O . ARG A 1 199 ? 19.052 11.455 -24.574 1.00 97.88 199 ARG A O 1
ATOM 1552 N N . TRP A 1 200 ? 20.508 11.462 -22.865 1.00 97.56 200 TRP A N 1
ATOM 1553 C CA . TRP A 1 200 ? 20.491 10.009 -22.692 1.00 97.56 200 TRP A CA 1
ATOM 1554 C C . TRP A 1 200 ? 19.153 9.485 -22.170 1.00 97.56 200 TRP A C 1
ATOM 1556 O O . TRP A 1 200 ? 18.746 8.377 -22.515 1.00 97.56 200 TRP A O 1
ATOM 1566 N N . THR A 1 201 ? 18.420 10.284 -21.395 1.00 96.12 201 THR A N 1
ATOM 1567 C CA . THR A 1 201 ? 17.054 9.951 -20.976 1.00 96.12 201 THR A CA 1
ATOM 1568 C C . THR A 1 201 ? 16.102 9.903 -22.168 1.00 96.12 201 THR A C 1
ATOM 1570 O O . THR A 1 201 ? 15.319 8.956 -22.271 1.00 96.12 201 THR A O 1
ATOM 1573 N N . ARG A 1 202 ? 16.185 10.864 -23.098 1.00 97.31 202 ARG A N 1
ATOM 1574 C CA . ARG A 1 202 ? 15.397 10.858 -24.342 1.00 97.31 202 ARG A CA 1
ATOM 1575 C C . ARG A 1 202 ? 15.729 9.635 -25.199 1.00 97.31 202 ARG A C 1
ATOM 1577 O O . ARG A 1 202 ? 14.812 8.925 -25.611 1.00 97.31 202 ARG A O 1
ATOM 1584 N N . GLU A 1 203 ? 17.014 9.330 -25.374 1.00 97.12 203 GLU A N 1
ATOM 1585 C CA . GLU A 1 203 ? 17.467 8.154 -26.130 1.00 97.12 203 GLU A CA 1
ATOM 1586 C C . GLU A 1 203 ? 16.969 6.846 -25.495 1.00 97.12 203 GLU A C 1
ATOM 1588 O O . GLU A 1 203 ? 16.346 6.009 -26.148 1.00 97.12 203 GLU A O 1
ATOM 1593 N N . ARG A 1 204 ? 17.131 6.691 -24.177 1.00 96.38 204 ARG A N 1
ATOM 1594 C CA . ARG A 1 204 ? 16.594 5.550 -23.423 1.00 96.38 204 ARG A CA 1
ATOM 1595 C C . ARG A 1 204 ? 15.075 5.421 -23.593 1.00 96.38 204 ARG A C 1
ATOM 1597 O O . ARG A 1 204 ? 14.562 4.312 -23.775 1.00 96.38 204 ARG A O 1
ATOM 1604 N N . ASN A 1 205 ? 14.351 6.540 -23.537 1.00 96.06 205 ASN A N 1
ATOM 1605 C CA . ASN A 1 205 ? 12.894 6.575 -23.653 1.00 96.06 205 ASN A CA 1
ATOM 1606 C C . ASN A 1 205 ? 12.401 6.199 -25.064 1.00 96.06 205 ASN A C 1
ATOM 1608 O O . ASN A 1 205 ? 11.334 5.595 -25.194 1.00 96.06 205 ASN A O 1
ATOM 1612 N N . LYS A 1 206 ? 13.177 6.481 -26.117 1.00 97.12 206 LYS A N 1
ATOM 1613 C CA . LYS A 1 206 ? 12.899 6.004 -27.482 1.00 97.12 206 LYS A CA 1
ATOM 1614 C C . LYS A 1 206 ? 12.868 4.474 -27.529 1.00 97.12 206 LYS A C 1
ATOM 1616 O O . LYS A 1 206 ? 11.888 3.881 -27.983 1.00 97.12 206 LYS A O 1
ATOM 1621 N N . TRP A 1 207 ? 13.895 3.825 -26.984 1.00 96.69 207 TRP A N 1
ATOM 1622 C CA . TRP A 1 207 ? 14.022 2.367 -27.042 1.00 96.69 207 TRP A CA 1
ATOM 1623 C C . TRP A 1 207 ? 13.051 1.634 -26.116 1.00 96.69 207 TRP A C 1
ATOM 1625 O O . TRP A 1 207 ? 12.467 0.624 -26.514 1.00 96.69 207 TRP A O 1
ATOM 1635 N N . ILE A 1 208 ? 12.792 2.155 -24.910 1.00 93.62 208 ILE A N 1
ATOM 1636 C CA . ILE A 1 208 ? 11.845 1.508 -23.987 1.00 93.62 208 ILE A CA 1
ATOM 1637 C C . ILE A 1 208 ? 10.412 1.480 -24.539 1.00 93.62 208 ILE A C 1
ATOM 1639 O O . ILE A 1 208 ? 9.681 0.541 -24.225 1.00 93.62 208 ILE A O 1
ATOM 1643 N N . ARG A 1 209 ? 10.026 2.443 -25.396 1.00 92.62 209 ARG A N 1
ATOM 1644 C CA . ARG A 1 209 ? 8.726 2.456 -26.097 1.00 92.62 209 ARG A CA 1
ATOM 1645 C C . ARG A 1 209 ? 8.599 1.319 -27.112 1.00 92.62 209 ARG A C 1
ATOM 1647 O O . ARG A 1 209 ? 7.534 0.717 -27.227 1.00 92.62 209 ARG A O 1
ATOM 1654 N N . ILE A 1 210 ? 9.668 0.998 -27.842 1.00 93.00 210 ILE A N 1
ATOM 1655 C CA . ILE A 1 210 ? 9.694 -0.164 -28.750 1.00 93.00 210 ILE A CA 1
ATOM 1656 C C . ILE A 1 210 ? 9.603 -1.449 -27.921 1.00 93.00 210 ILE A C 1
ATOM 1658 O O . ILE A 1 210 ? 8.724 -2.280 -28.143 1.00 93.00 210 ILE A O 1
ATOM 1662 N N . ILE A 1 211 ? 10.429 -1.566 -26.876 1.00 90.56 211 ILE A N 1
ATOM 1663 C CA . ILE A 1 211 ? 10.436 -2.739 -25.992 1.00 90.56 211 ILE A CA 1
ATOM 1664 C C . ILE A 1 211 ? 9.068 -2.961 -25.339 1.00 90.56 211 ILE A C 1
ATOM 1666 O O . ILE A 1 211 ? 8.621 -4.102 -25.236 1.00 90.56 211 ILE A O 1
ATOM 1670 N N . SER A 1 212 ? 8.395 -1.899 -24.887 1.00 87.50 212 SER A N 1
ATOM 1671 C CA . SER A 1 212 ? 7.090 -2.000 -24.227 1.00 87.50 212 SER A CA 1
ATOM 1672 C C . SER A 1 212 ? 5.967 -2.449 -25.154 1.00 87.50 212 SER A C 1
ATOM 1674 O O . SER A 1 212 ? 5.001 -3.020 -24.661 1.00 87.50 212 SER A O 1
ATOM 1676 N N . ARG A 1 213 ? 6.090 -2.185 -26.460 1.00 88.94 213 ARG A N 1
ATOM 1677 C CA . ARG A 1 213 ? 5.130 -2.608 -27.489 1.00 88.94 213 ARG A CA 1
ATOM 1678 C C . ARG A 1 213 ? 5.402 -4.027 -27.998 1.00 88.94 213 ARG A C 1
ATOM 1680 O O . ARG A 1 213 ? 4.458 -4.734 -28.320 1.00 88.94 213 ARG A O 1
ATOM 1687 N N . GLY A 1 214 ? 6.668 -4.457 -28.017 1.00 86.44 214 GLY A N 1
ATOM 1688 C CA . GLY A 1 214 ? 7.072 -5.796 -28.472 1.00 86.44 214 GLY A CA 1
ATOM 1689 C C . GLY A 1 214 ? 7.225 -6.852 -27.368 1.00 86.44 214 GLY A C 1
ATOM 1690 O O . GLY A 1 214 ? 7.442 -8.022 -27.663 1.00 86.44 214 GLY A O 1
ATOM 1691 N N . THR A 1 215 ? 7.143 -6.482 -26.083 1.00 81.38 215 THR A N 1
ATOM 1692 C CA . THR A 1 215 ? 7.285 -7.429 -24.958 1.00 81.38 215 THR A CA 1
A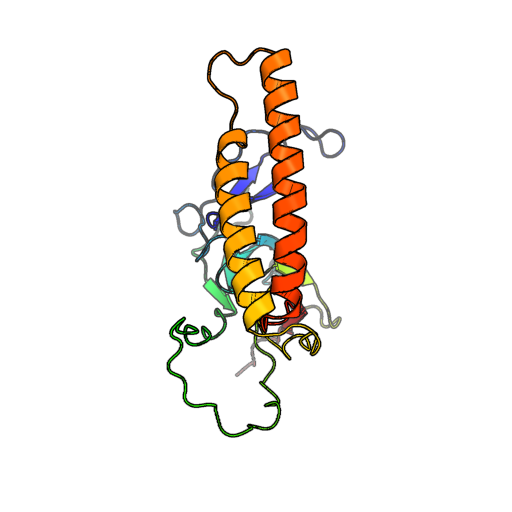TOM 1693 C C . THR A 1 215 ? 5.962 -7.586 -24.209 1.00 81.38 215 THR A C 1
ATOM 1695 O O . THR A 1 215 ? 5.452 -6.585 -23.701 1.00 81.38 215 THR A O 1
ATOM 1698 N N . PRO A 1 216 ? 5.435 -8.816 -24.035 1.00 74.69 216 PRO A N 1
ATOM 1699 C CA . PRO A 1 216 ? 4.222 -9.029 -23.259 1.00 74.69 216 PRO A CA 1
ATOM 1700 C C . PRO A 1 216 ? 4.425 -8.560 -21.822 1.00 74.69 216 PRO A C 1
ATOM 1702 O O . PRO A 1 216 ? 5.273 -9.089 -21.102 1.00 74.69 216 PRO A O 1
ATOM 1705 N N . ARG A 1 217 ? 3.634 -7.577 -21.390 1.00 66.81 217 ARG A N 1
ATOM 1706 C CA . ARG A 1 217 ? 3.621 -7.112 -20.001 1.00 66.81 217 ARG A CA 1
ATOM 1707 C C . ARG A 1 217 ? 2.313 -7.519 -19.330 1.00 66.81 217 ARG A C 1
ATOM 1709 O O . ARG A 1 217 ? 1.264 -7.460 -19.980 1.00 66.81 217 ARG A O 1
ATOM 1716 N N . PRO A 1 218 ? 2.351 -7.925 -18.049 1.00 65.19 218 PRO A N 1
ATOM 1717 C CA . PRO A 1 218 ? 1.126 -8.014 -17.270 1.00 65.19 218 PRO A CA 1
ATOM 1718 C C . PRO A 1 218 ? 0.442 -6.644 -17.283 1.00 65.19 218 PRO A C 1
ATOM 1720 O O . PRO A 1 218 ? 1.110 -5.607 -17.199 1.00 65.19 218 PRO A O 1
ATOM 1723 N N . LYS A 1 219 ? -0.885 -6.631 -17.429 1.00 67.25 219 LYS A N 1
ATOM 1724 C CA . LYS A 1 219 ? -1.648 -5.402 -17.227 1.00 67.25 219 LYS A CA 1
ATOM 1725 C C . LYS A 1 219 ? -1.518 -5.020 -15.751 1.00 67.25 219 LYS A C 1
ATOM 1727 O O . LYS A 1 219 ? -1.543 -5.878 -14.871 1.00 67.25 219 LYS A O 1
ATOM 1732 N N . LEU A 1 220 ? -1.306 -3.735 -15.502 1.00 72.44 220 LEU A N 1
ATOM 1733 C CA . LEU A 1 220 ? -1.437 -3.181 -14.163 1.00 72.44 220 LEU A CA 1
ATOM 1734 C C . LEU A 1 220 ? -2.922 -2.949 -13.923 1.00 72.44 220 LEU A C 1
ATOM 1736 O O . LEU A 1 220 ? -3.585 -2.337 -14.764 1.00 72.44 220 LEU A O 1
ATOM 1740 N N . HIS A 1 221 ? -3.436 -3.438 -12.804 1.00 73.00 221 HIS A N 1
ATOM 1741 C CA . HIS A 1 221 ? -4.749 -3.038 -12.324 1.00 73.00 221 HIS A CA 1
ATOM 1742 C C . HIS A 1 221 ? -4.667 -2.608 -10.865 1.00 73.00 221 HIS A C 1
ATOM 1744 O O . HIS A 1 221 ? -3.847 -3.131 -10.109 1.00 73.00 221 HIS A O 1
ATOM 1750 N N . GLY A 1 222 ? -5.546 -1.682 -10.491 1.00 81.94 222 GLY A N 1
ATOM 1751 C CA . GLY A 1 222 ? -5.922 -1.458 -9.105 1.00 81.94 222 GLY A CA 1
ATOM 1752 C C . GLY A 1 222 ? -7.421 -1.656 -8.985 1.00 81.94 222 GLY A C 1
ATOM 1753 O O . GLY A 1 222 ? -8.186 -0.968 -9.659 1.00 81.94 222 GLY A O 1
ATOM 1754 N N . ARG A 1 223 ? -7.830 -2.671 -8.229 1.00 87.25 223 ARG A N 1
ATOM 1755 C CA . ARG A 1 223 ? -9.239 -2.947 -7.936 1.00 87.25 223 ARG A CA 1
ATOM 1756 C C . ARG A 1 223 ? -9.534 -2.553 -6.506 1.00 87.25 223 ARG A C 1
ATOM 1758 O O . ARG A 1 223 ? -8.645 -2.611 -5.663 1.00 87.25 223 ARG A O 1
ATOM 1765 N N . VAL A 1 224 ? -10.791 -2.224 -6.244 1.00 92.44 224 VAL A N 1
ATOM 1766 C CA . VAL A 1 224 ? -11.313 -2.092 -4.887 1.00 92.44 224 VAL A CA 1
ATOM 1767 C C . VAL A 1 224 ? -12.121 -3.341 -4.570 1.00 92.44 224 VAL A C 1
ATOM 1769 O O . VAL A 1 224 ? -12.983 -3.746 -5.349 1.00 92.44 224 VAL A O 1
ATOM 1772 N N . TRP A 1 225 ? -11.802 -3.965 -3.444 1.00 93.06 225 TRP A N 1
ATOM 1773 C CA . TRP A 1 225 ? -12.521 -5.105 -2.890 1.00 93.06 225 TRP A CA 1
ATOM 1774 C C . TRP A 1 225 ? -13.350 -4.618 -1.712 1.00 93.06 225 TRP A C 1
ATOM 1776 O O . TRP A 1 225 ? -12.810 -3.952 -0.832 1.00 93.06 225 TRP A O 1
ATOM 1786 N N . VAL A 1 226 ? -14.634 -4.959 -1.701 1.00 95.62 226 VAL A N 1
ATOM 1787 C CA . VAL A 1 226 ? -15.547 -4.627 -0.605 1.00 95.62 226 VAL A CA 1
ATOM 1788 C C . VAL A 1 226 ? -15.697 -5.861 0.279 1.00 95.62 226 VAL A C 1
ATOM 1790 O O . VAL A 1 226 ? -16.083 -6.927 -0.204 1.00 95.62 226 VAL A O 1
ATOM 1793 N N . TYR A 1 227 ? -15.365 -5.723 1.559 1.00 95.75 227 TYR A N 1
ATOM 1794 C CA . TYR A 1 227 ? -15.593 -6.735 2.584 1.00 95.75 227 TYR A CA 1
ATOM 1795 C C . TYR A 1 227 ? -16.716 -6.241 3.477 1.00 95.75 227 TYR A C 1
ATOM 1797 O O . TYR A 1 227 ? -16.487 -5.399 4.346 1.00 95.75 227 TYR A O 1
ATOM 1805 N N . LEU A 1 228 ? -17.911 -6.775 3.231 1.00 96.38 228 LEU A N 1
ATOM 1806 C CA . LEU A 1 228 ? -19.070 -6.486 4.060 1.00 96.38 228 LEU A CA 1
ATOM 1807 C C . LEU A 1 228 ? -18.911 -7.177 5.409 1.00 96.38 228 LEU A C 1
ATOM 1809 O O . LEU A 1 228 ? -18.713 -8.401 5.469 1.00 96.38 228 LEU A O 1
ATOM 1813 N N . ARG A 1 229 ? -18.972 -6.399 6.482 1.00 93.38 229 ARG A N 1
ATOM 1814 C CA . ARG A 1 229 ? -18.943 -6.921 7.837 1.00 93.38 229 ARG A CA 1
ATOM 1815 C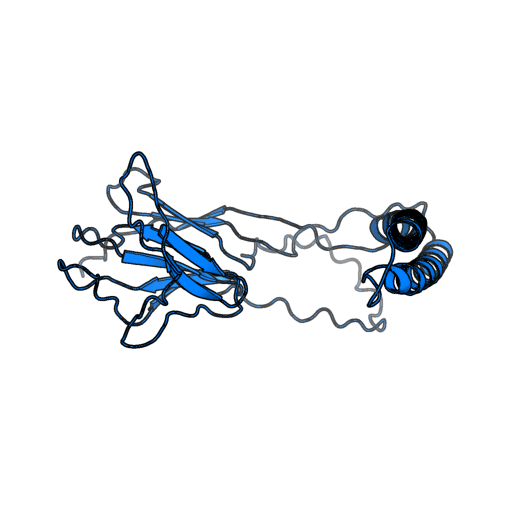 C . ARG A 1 229 ? -20.291 -7.565 8.130 1.00 93.38 229 ARG A C 1
ATOM 1817 O O . ARG A 1 229 ? -21.339 -7.145 7.665 1.00 93.38 229 ARG A O 1
ATOM 1824 N N . LYS A 1 230 ? -20.262 -8.659 8.882 1.00 90.62 230 LYS A N 1
ATOM 1825 C CA . LYS A 1 230 ? -21.471 -9.329 9.358 1.00 90.62 230 LYS A CA 1
ATOM 1826 C C . LYS A 1 230 ? -21.422 -9.363 10.868 1.00 90.62 230 LYS A C 1
ATOM 1828 O O . LYS A 1 230 ? -20.345 -9.542 11.443 1.00 90.62 230 LYS A O 1
ATOM 1833 N N . ARG A 1 231 ? -22.585 -9.229 11.508 1.00 83.75 231 ARG A N 1
ATOM 1834 C CA . ARG A 1 231 ? -22.692 -9.520 12.938 1.00 83.75 231 ARG A CA 1
ATOM 1835 C C . ARG A 1 231 ? -22.234 -10.961 13.182 1.00 83.75 231 ARG A C 1
ATOM 1837 O O . ARG A 1 231 ? -22.475 -11.817 12.320 1.00 83.75 231 ARG A O 1
ATOM 1844 N N . PRO A 1 232 ? -21.585 -11.243 14.323 1.00 77.69 232 PRO A N 1
ATOM 1845 C CA . PRO A 1 232 ? -21.376 -12.617 14.745 1.00 77.69 232 PRO A CA 1
ATOM 1846 C C . PRO A 1 232 ? -22.717 -13.348 14.672 1.00 77.69 232 PRO A C 1
ATOM 1848 O O . PRO A 1 232 ? -23.745 -12.787 15.066 1.00 77.69 232 PRO A O 1
ATOM 1851 N N . ARG A 1 233 ? -22.727 -14.569 14.132 1.00 70.06 233 ARG A N 1
ATOM 1852 C CA . ARG A 1 233 ? -23.903 -15.425 14.297 1.00 70.06 233 ARG A CA 1
ATOM 1853 C C . ARG A 1 233 ? -24.083 -15.604 15.805 1.00 70.06 233 ARG A C 1
ATOM 1855 O O . ARG A 1 233 ? -23.113 -15.912 16.488 1.00 70.06 233 ARG A O 1
ATOM 1862 N N . LYS A 1 234 ? -25.278 -15.304 16.318 1.00 61.06 234 LYS A N 1
ATOM 1863 C CA . LYS A 1 234 ? -25.663 -15.808 17.634 1.00 61.06 234 LYS A CA 1
ATOM 1864 C C . LYS A 1 234 ? -25.822 -17.313 17.439 1.00 61.06 234 LYS A C 1
ATOM 1866 O O . LYS A 1 234 ? -26.605 -17.700 16.571 1.00 61.06 234 LYS A O 1
ATOM 1871 N N . ASP A 1 235 ? -24.985 -18.083 18.121 1.00 54.53 235 ASP A N 1
ATOM 1872 C CA . ASP A 1 235 ? -25.148 -19.532 18.232 1.00 54.53 235 ASP A CA 1
ATOM 1873 C C . ASP A 1 235 ? -26.475 -19.865 18.930 1.00 54.53 235 ASP A C 1
ATOM 1875 O O . ASP A 1 235 ? -26.921 -19.042 19.772 1.00 54.53 235 ASP A O 1
#

Sequence (235 aa):
MVVGDIRGNIKWVPNRGSKKEPRFGKPEPIPAGGKPIRVPRGDAAPHVADWDGDGRPDLLSGAGDGSVWLFRNTSSRKPPLLEKGVLLVPPPPRPRPIRASGDRKPAKKKKPSKEPLRRGTRTKIWVADWNGDGLPDLLAGDFALGGPRKALDPSITPAQLKEARKKYIAALVESRKYLRPKPGETEELKKERLKNLERWTRERNKWIRIISRGTPRPKLHGRVWVYLRKRPRKD

Secondary structure (DSSP, 8-state):
-EEE-TTSBEEE--B-S-SSS--B---EEPEETTEE-B-TTS--EEEEE-SSSSSSPEEEEE-TTS-EEEE-B--SSSS--BPPPEEEEPPPPPPPP----S------------PPP---EEEEEEEE-SSSSSS-EEEEEEEEE-SSPPPP-TT--HHHHHHHHHHHHHHHHHHHTTSSPPTT--HHHHHHHHHHHHHHHHHHHHHHHHHHHHS--PPEE--EEEE---PPPP-